Protein AF-A0A4Y7J6E6-F1 (afdb_monomer_lite)

Foldseek 3Di:
DDDDPPDPPQPPDPDDPDGFDPDPDDPDDPDDDDPQKDWDWDQDPVRDIGIGIDGLDPPPPPDPDDPDDPVCVVVVVVVVVVCCVVVVHDDDDDDDPVVDPADPDDPPVLQVVLVPDDDDFQFKWWAFDDDSPDDTDTWIKTFHFFADPCCPVDNPDQAQRTQIDTDDPDPRDDDDRTHGSSRIGGDPVRVPPPDPPDDPDDDDD

Structure (mmCIF, N/CA/C/O backbone):
data_AF-A0A4Y7J6E6-F1
#
_entry.id   AF-A0A4Y7J6E6-F1
#
loop_
_atom_site.group_PDB
_atom_site.id
_atom_site.type_symbol
_atom_site.label_atom_id
_atom_site.label_alt_id
_atom_site.label_comp_id
_atom_site.label_asym_id
_atom_site.label_entity_id
_atom_site.label_seq_id
_atom_site.pdbx_PDB_ins_code
_atom_site.Cartn_x
_atom_site.Cartn_y
_atom_site.Cartn_z
_atom_site.occupancy
_atom_site.B_iso_or_equiv
_atom_site.auth_seq_id
_atom_site.auth_comp_id
_atom_site.auth_asym_id
_atom_site.auth_atom_id
_atom_site.pdbx_PDB_model_num
ATOM 1 N N . MET A 1 1 ? 12.028 24.835 54.290 1.00 29.14 1 MET A N 1
ATOM 2 C CA . MET A 1 1 ? 11.263 26.046 53.938 1.00 29.14 1 MET A CA 1
ATOM 3 C C . MET A 1 1 ? 11.124 26.041 52.426 1.00 29.14 1 MET A C 1
ATOM 5 O O . MET A 1 1 ? 12.140 26.111 51.756 1.00 29.14 1 MET A O 1
ATOM 9 N N . ALA A 1 2 ? 9.888 25.807 51.974 1.00 27.92 2 ALA A N 1
ATOM 10 C CA . ALA A 1 2 ? 9.347 25.831 50.610 1.00 27.92 2 ALA A CA 1
ATOM 11 C C . ALA A 1 2 ? 10.132 25.131 49.480 1.00 27.92 2 ALA A C 1
ATOM 13 O O . ALA A 1 2 ? 11.036 25.686 48.864 1.00 27.92 2 ALA A O 1
ATOM 14 N N . GLU A 1 3 ? 9.673 23.919 49.169 1.00 34.31 3 GLU A N 1
ATOM 15 C CA . GLU A 1 3 ? 9.787 23.287 47.858 1.00 34.31 3 GLU A CA 1
ATOM 16 C C . GLU A 1 3 ? 9.160 24.172 46.771 1.00 34.31 3 GLU A C 1
ATOM 18 O O . GLU A 1 3 ? 8.094 24.746 46.976 1.00 34.31 3 GLU A O 1
ATOM 23 N N . HIS A 1 4 ? 9.760 24.204 45.583 1.00 28.98 4 HIS A N 1
ATOM 24 C CA . HIS A 1 4 ? 9.011 24.453 44.353 1.00 28.98 4 HIS A CA 1
ATOM 25 C C . HIS A 1 4 ? 9.438 23.422 43.312 1.00 28.98 4 HIS A C 1
ATOM 27 O O . HIS A 1 4 ? 10.249 23.655 42.417 1.00 28.98 4 HIS A O 1
ATOM 33 N N . VAL A 1 5 ? 8.878 22.226 43.491 1.00 27.55 5 VAL A N 1
ATOM 34 C CA . VAL A 1 5 ? 8.853 21.161 42.496 1.00 27.55 5 VAL A CA 1
ATOM 35 C C . VAL A 1 5 ? 8.029 21.670 41.317 1.00 27.55 5 VAL A C 1
ATOM 37 O O . VAL A 1 5 ? 6.809 21.808 41.406 1.00 27.55 5 VAL A O 1
ATOM 40 N N . SER A 1 6 ? 8.687 21.954 40.194 1.00 27.80 6 SER A N 1
ATOM 41 C CA . SER A 1 6 ? 7.979 22.098 38.924 1.00 27.80 6 SER A CA 1
ATOM 42 C C . SER A 1 6 ? 7.500 20.712 38.508 1.00 27.80 6 SER A C 1
ATOM 44 O O . SER A 1 6 ? 8.232 19.920 37.920 1.00 27.80 6 SER A O 1
ATOM 46 N N . THR A 1 7 ? 6.268 20.396 38.899 1.00 26.36 7 THR A N 1
ATOM 47 C CA . THR A 1 7 ? 5.579 19.174 38.495 1.00 26.36 7 THR A CA 1
ATOM 48 C C . THR A 1 7 ? 5.256 19.293 37.012 1.00 26.36 7 THR A C 1
ATOM 50 O O . THR A 1 7 ? 4.319 19.984 36.616 1.00 26.36 7 THR A O 1
ATOM 53 N N . ALA A 1 8 ? 6.038 18.614 36.177 1.00 30.34 8 ALA A N 1
ATOM 54 C CA . ALA A 1 8 ? 5.638 18.326 34.812 1.00 30.34 8 ALA A CA 1
ATOM 55 C C . ALA A 1 8 ? 4.485 17.317 34.874 1.00 30.34 8 ALA A C 1
ATOM 57 O O . ALA A 1 8 ? 4.692 16.118 35.062 1.00 30.34 8 ALA A O 1
ATOM 58 N N . ALA A 1 9 ? 3.252 17.801 34.744 1.00 25.20 9 ALA A N 1
ATOM 59 C CA . ALA A 1 9 ? 2.107 16.932 34.540 1.00 25.20 9 ALA A CA 1
ATOM 60 C C . ALA A 1 9 ? 2.175 16.375 33.110 1.00 25.20 9 ALA A C 1
ATOM 62 O O . ALA A 1 9 ? 1.609 16.933 32.172 1.00 25.20 9 ALA A O 1
ATOM 63 N N . VAL A 1 10 ? 2.893 15.264 32.932 1.00 34.16 10 VAL A N 1
ATOM 64 C CA . VAL A 1 1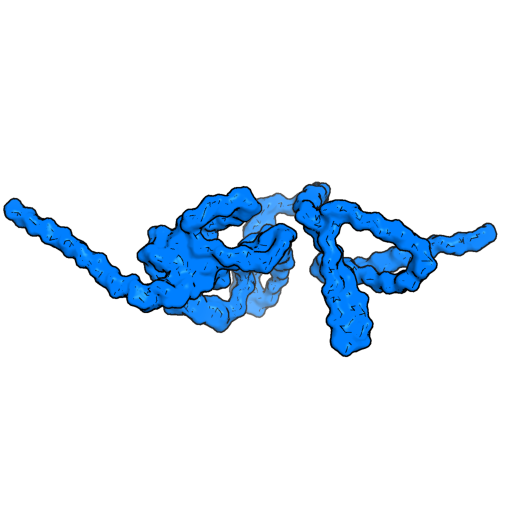0 ? 2.735 14.417 31.749 1.00 34.16 10 VAL A CA 1
ATOM 65 C C . VAL A 1 10 ? 1.382 13.733 31.893 1.00 34.16 10 VAL A C 1
ATOM 67 O O . VAL A 1 10 ? 1.255 12.687 32.530 1.00 34.16 10 VAL A O 1
ATOM 70 N N . ALA A 1 11 ? 0.348 14.337 31.315 1.00 29.52 11 ALA A N 1
ATOM 71 C CA . ALA A 1 11 ? -0.901 13.637 31.087 1.00 29.52 11 ALA A CA 1
ATOM 72 C C . ALA A 1 11 ? -0.620 12.520 30.073 1.00 29.52 11 ALA A C 1
ATOM 74 O O . ALA A 1 11 ? -0.532 12.752 28.867 1.00 29.52 11 ALA A O 1
ATOM 75 N N . ARG A 1 12 ? -0.437 11.290 30.566 1.00 30.89 12 ARG A N 1
ATOM 76 C CA . ARG A 1 12 ? -0.495 10.088 29.731 1.00 30.89 12 ARG A CA 1
ATOM 77 C C . ARG A 1 12 ? -1.946 9.895 29.301 1.00 30.89 12 ARG A C 1
ATOM 79 O O . ARG A 1 12 ? -2.695 9.159 29.933 1.00 30.89 12 ARG A O 1
ATOM 86 N N . SER A 1 13 ? -2.342 10.572 28.231 1.00 31.08 13 SER A N 1
ATOM 87 C CA . SER A 1 13 ? -3.503 10.158 27.453 1.00 31.08 13 SER A CA 1
ATOM 88 C C . SER A 1 13 ? -3.088 8.949 26.626 1.00 31.08 13 SER A C 1
ATOM 90 O O . SER A 1 13 ? -2.148 9.021 25.836 1.00 31.08 13 SER A O 1
ATOM 92 N N . GLY A 1 14 ? -3.755 7.820 26.854 1.00 31.77 14 GLY A N 1
ATOM 93 C CA . GLY A 1 14 ? -3.606 6.628 26.032 1.00 31.77 14 GLY A CA 1
ATOM 94 C C . GLY A 1 14 ? -3.905 6.920 24.561 1.00 31.77 14 GLY A C 1
ATOM 95 O O . GLY A 1 14 ? -4.795 7.702 24.245 1.00 31.77 14 GLY A O 1
ATOM 96 N N . GLY A 1 15 ? -3.165 6.241 23.684 1.00 38.25 15 GLY A N 1
ATOM 97 C CA . GLY A 1 15 ? -3.418 6.200 22.246 1.00 38.25 15 GLY A CA 1
ATOM 98 C C . GLY A 1 15 ? -2.882 7.410 21.481 1.00 38.25 15 GLY A C 1
ATOM 99 O O . GLY A 1 15 ? -3.351 8.524 21.656 1.00 38.25 15 GLY A O 1
ATOM 100 N N . TYR A 1 16 ? -1.961 7.134 20.554 1.00 38.16 16 TYR A N 1
ATOM 101 C CA . TYR A 1 16 ? -1.342 8.059 19.594 1.00 38.16 16 TYR A CA 1
ATOM 102 C C . TYR A 1 16 ? -0.280 8.993 20.196 1.00 38.16 16 TYR A C 1
ATOM 104 O O . TYR A 1 16 ? -0.548 9.891 20.985 1.00 38.16 16 TYR A O 1
ATOM 112 N N . GLY A 1 17 ? 0.975 8.739 19.814 1.00 36.41 17 GLY A N 1
ATOM 113 C CA . GLY A 1 17 ? 2.172 9.413 20.315 1.00 36.41 17 GLY A CA 1
ATOM 114 C C . GLY A 1 17 ? 2.322 10.856 19.837 1.00 36.41 17 GLY A C 1
ATOM 115 O O . GLY A 1 17 ? 3.212 11.147 19.045 1.00 36.41 17 GLY A O 1
ATOM 116 N N . PHE A 1 18 ? 1.501 11.752 20.377 1.00 35.41 18 PHE A N 1
ATOM 117 C CA . PHE A 1 18 ? 1.745 13.190 20.387 1.00 35.41 18 PHE A CA 1
ATOM 118 C C . PHE A 1 18 ? 1.664 13.669 21.836 1.00 35.41 18 PHE A C 1
ATOM 120 O O . PHE A 1 18 ? 0.610 13.607 22.467 1.00 35.41 18 PHE A O 1
ATOM 127 N N . ALA A 1 19 ? 2.796 14.106 22.386 1.00 34.81 19 ALA A N 1
ATOM 128 C CA . ALA A 1 19 ? 2.824 14.765 23.683 1.00 34.81 19 ALA A CA 1
ATOM 129 C C . ALA A 1 19 ? 2.580 16.261 23.462 1.00 34.81 19 ALA A C 1
ATOM 131 O O . ALA A 1 19 ? 3.420 16.954 22.891 1.00 34.81 19 ALA A O 1
ATOM 132 N N . TRP A 1 20 ? 1.422 16.753 23.896 1.00 35.91 20 TRP A N 1
ATOM 133 C CA . TRP A 1 20 ? 1.115 18.179 23.895 1.00 35.91 20 TRP A CA 1
ATOM 134 C C . TRP A 1 20 ? 1.709 18.804 25.153 1.00 35.91 20 TRP A C 1
ATOM 136 O O . TRP A 1 20 ? 1.253 18.529 26.262 1.00 35.91 20 TRP A O 1
ATOM 146 N N . VAL A 1 21 ? 2.740 19.631 24.993 1.00 35.38 21 VAL A N 1
ATOM 147 C CA . VAL A 1 21 ? 3.290 20.418 26.099 1.00 35.38 21 VAL A CA 1
ATOM 148 C C . VAL A 1 21 ? 2.708 21.820 26.009 1.00 35.38 21 VAL A C 1
ATOM 150 O O . VAL A 1 21 ? 2.943 22.540 25.041 1.00 35.38 21 VAL A O 1
ATOM 153 N N . ARG A 1 22 ? 1.939 22.218 27.025 1.00 30.70 22 ARG A N 1
ATOM 154 C CA . ARG A 1 22 ? 1.521 23.610 27.195 1.00 30.70 22 ARG A CA 1
ATOM 155 C C . ARG A 1 22 ? 2.734 24.398 27.677 1.00 30.70 22 ARG A C 1
ATOM 157 O O . ARG A 1 22 ? 3.098 24.312 28.846 1.00 30.70 22 ARG A O 1
ATOM 164 N N . VAL A 1 23 ? 3.379 25.130 26.778 1.00 36.00 23 VAL A N 1
ATOM 165 C CA . VAL A 1 23 ? 4.512 25.984 27.138 1.00 36.00 23 VAL A CA 1
ATOM 166 C C . VAL A 1 23 ? 3.965 27.327 27.613 1.00 36.00 23 VAL A C 1
ATOM 168 O O . VAL A 1 23 ? 3.560 28.165 26.814 1.00 36.00 23 VAL A O 1
ATOM 171 N N . THR A 1 24 ? 3.935 27.542 28.926 1.00 32.69 24 THR A N 1
ATOM 172 C CA . THR A 1 24 ? 3.849 28.896 29.482 1.00 32.69 24 THR A CA 1
ATOM 173 C C . THR A 1 24 ? 5.237 29.515 29.374 1.00 32.69 24 THR A C 1
ATOM 175 O O . THR A 1 24 ? 6.151 29.103 30.089 1.00 32.69 24 THR A O 1
ATOM 178 N N . LEU A 1 25 ? 5.418 30.455 28.446 1.00 30.70 25 LEU A N 1
ATOM 179 C CA . LEU A 1 25 ? 6.677 31.178 28.286 1.00 30.70 25 LEU A CA 1
ATOM 180 C C . LEU A 1 25 ? 6.933 32.020 29.543 1.00 30.70 25 LEU A C 1
ATOM 182 O O . LEU A 1 25 ? 6.348 33.086 29.714 1.00 30.70 25 LEU A O 1
ATOM 186 N N . SER A 1 26 ? 7.803 31.530 30.426 1.00 32.38 26 SER A N 1
ATOM 187 C CA . SER A 1 26 ? 8.453 32.375 31.424 1.00 32.38 26 SER A CA 1
ATOM 188 C C . SER A 1 26 ? 9.674 33.019 30.754 1.00 32.38 26 SER A C 1
ATOM 190 O O . SER A 1 26 ? 10.482 32.297 30.156 1.00 32.38 26 SER A O 1
ATOM 192 N N . PRO A 1 27 ? 9.815 34.353 30.776 1.00 38.66 27 PRO A N 1
ATOM 193 C CA . PRO A 1 27 ? 10.907 35.032 30.101 1.00 38.66 27 PRO A CA 1
ATOM 194 C C . PRO A 1 27 ? 12.166 34.848 30.944 1.00 38.66 27 PRO A C 1
ATOM 196 O O . PRO A 1 27 ? 12.296 35.526 31.954 1.00 38.66 27 PRO A O 1
ATOM 199 N N . CYS A 1 28 ? 13.035 33.902 30.574 1.00 37.91 28 CYS A N 1
ATOM 200 C CA . CYS A 1 28 ? 14.492 33.873 30.820 1.00 37.91 28 CYS A CA 1
ATOM 201 C C . CYS A 1 28 ? 15.019 32.429 30.883 1.00 37.91 28 CYS A C 1
ATOM 203 O O . CYS A 1 28 ? 15.260 31.909 31.965 1.00 37.91 28 CYS A O 1
ATOM 205 N N . VAL A 1 29 ? 15.266 31.803 29.728 1.00 36.91 29 VAL A N 1
ATOM 206 C CA . VAL A 1 29 ? 16.373 30.841 29.542 1.00 36.91 29 VAL A CA 1
ATOM 207 C C . VAL A 1 29 ? 16.816 30.952 28.075 1.00 36.91 29 VAL A C 1
ATOM 209 O O . VAL A 1 29 ? 15.950 30.883 27.202 1.00 36.91 29 VAL A O 1
ATOM 212 N N . PRO A 1 30 ? 18.108 31.139 27.752 1.00 35.12 30 PRO A N 1
ATOM 213 C CA . PRO A 1 30 ? 18.586 31.031 26.377 1.00 35.12 30 PRO A CA 1
ATOM 214 C C . PRO A 1 30 ? 18.509 29.557 25.952 1.00 35.12 30 PRO A C 1
ATOM 216 O O . PRO A 1 30 ? 19.263 28.720 26.443 1.00 35.12 30 PRO A O 1
ATOM 219 N N . TRP A 1 31 ? 17.551 29.222 25.089 1.00 38.12 31 TRP A N 1
ATOM 220 C CA . TRP A 1 31 ? 17.370 27.868 24.565 1.00 38.12 31 TRP A CA 1
ATOM 221 C C . TRP A 1 31 ? 18.429 27.575 23.498 1.00 38.12 31 TRP A C 1
ATOM 223 O O . TRP A 1 31 ? 18.500 28.276 22.491 1.00 38.12 31 TRP A O 1
ATOM 233 N N . SER A 1 32 ? 19.236 26.533 23.707 1.00 33.41 32 SER A N 1
ATOM 234 C CA . SER A 1 32 ? 20.144 25.997 22.687 1.00 33.41 32 SER A CA 1
ATOM 235 C C . SER A 1 32 ? 19.474 24.798 22.003 1.00 33.41 32 SER A C 1
ATOM 237 O O . SER A 1 32 ? 19.153 23.829 22.695 1.00 33.41 32 SER A O 1
ATOM 239 N N . PRO A 1 33 ? 19.204 24.834 20.687 1.00 46.34 33 PRO A N 1
ATOM 240 C CA . PRO A 1 33 ? 18.608 23.703 19.988 1.00 46.34 33 PRO A CA 1
ATOM 241 C C . PRO A 1 33 ? 19.640 22.582 19.809 1.00 46.34 33 PRO A C 1
ATOM 243 O O . PRO A 1 33 ? 20.657 22.764 19.141 1.00 46.34 33 PRO A O 1
ATOM 246 N N . GLU A 1 34 ? 19.378 21.402 20.379 1.00 47.78 34 GLU A N 1
ATOM 247 C CA . GLU A 1 34 ? 20.149 20.207 20.029 1.00 47.78 34 GLU A CA 1
ATOM 248 C C . GLU A 1 34 ? 19.907 19.839 18.551 1.00 47.78 34 GLU A C 1
ATOM 250 O O . GLU A 1 34 ? 18.752 19.811 18.112 1.00 47.78 34 GLU A O 1
ATOM 255 N N . PRO A 1 35 ? 20.954 19.492 17.777 1.00 52.34 35 PRO A N 1
ATOM 256 C CA . PRO A 1 35 ? 20.867 19.263 16.327 1.00 52.34 35 PRO A CA 1
ATOM 257 C C . PRO A 1 35 ? 20.028 18.034 15.927 1.00 52.34 35 PRO A C 1
ATOM 259 O O . PRO A 1 35 ? 19.836 17.770 14.744 1.00 52.34 35 PRO A O 1
ATOM 262 N N . ALA A 1 36 ? 19.525 17.262 16.895 1.00 60.28 36 ALA A N 1
ATOM 263 C CA . ALA A 1 36 ? 18.776 16.030 16.672 1.00 60.28 36 ALA A CA 1
ATOM 264 C C . ALA A 1 36 ? 17.252 16.222 16.609 1.00 60.28 36 ALA A C 1
ATOM 266 O O . ALA A 1 36 ? 16.537 15.233 16.446 1.00 60.28 36 ALA A O 1
ATOM 267 N N . PHE A 1 37 ? 16.725 17.444 16.734 1.00 62.25 37 PHE A N 1
ATOM 268 C CA . PHE A 1 37 ? 15.283 17.701 16.719 1.00 62.25 37 PHE A CA 1
ATOM 269 C C . PHE A 1 37 ? 14.910 18.812 15.735 1.00 62.25 37 PHE A C 1
ATOM 271 O O . PHE A 1 37 ? 15.536 19.866 15.694 1.00 62.25 37 PHE A O 1
ATOM 278 N N . VAL A 1 38 ? 13.855 18.578 14.955 1.00 71.50 38 VAL A N 1
ATOM 279 C CA . VAL A 1 38 ? 13.221 19.581 14.099 1.00 71.50 38 VAL A CA 1
ATOM 280 C C . VAL A 1 38 ? 11.937 20.051 14.770 1.00 71.50 38 VAL A C 1
ATOM 282 O O . VAL A 1 38 ? 11.110 19.243 15.199 1.00 71.50 38 VAL A O 1
ATOM 285 N N . TYR A 1 39 ? 11.760 21.363 14.814 1.00 76.69 39 TYR A N 1
ATOM 286 C CA . TYR A 1 39 ? 10.624 22.023 15.441 1.00 76.69 39 TYR A CA 1
ATOM 287 C C . TYR A 1 39 ? 9.674 22.540 14.361 1.00 76.69 39 TYR A C 1
ATOM 289 O O . TYR A 1 39 ? 10.101 23.195 13.413 1.00 76.69 39 TYR A O 1
ATOM 297 N N . HIS A 1 40 ? 8.388 22.241 14.508 1.00 77.44 40 HIS A N 1
ATOM 298 C CA . HIS A 1 40 ? 7.314 22.688 13.626 1.00 77.44 40 HIS A CA 1
ATOM 299 C C . HIS A 1 40 ? 6.433 23.659 14.391 1.00 77.44 40 HIS A C 1
ATOM 301 O O . HIS A 1 40 ? 5.866 23.290 15.416 1.00 77.44 40 HIS A O 1
ATOM 307 N N . TRP A 1 41 ? 6.313 24.881 13.893 1.00 82.56 41 TRP A N 1
ATOM 308 C CA . TRP A 1 41 ? 5.478 25.916 14.490 1.00 82.56 41 TRP A CA 1
ATOM 309 C C . TRP A 1 41 ? 4.178 26.015 13.701 1.00 82.56 41 TRP A C 1
ATOM 311 O O . TRP A 1 41 ? 4.204 26.096 12.474 1.00 82.56 41 TRP A O 1
ATOM 321 N N . LEU A 1 42 ? 3.049 25.983 14.400 1.00 82.19 42 LEU A N 1
ATOM 322 C CA . LEU A 1 42 ? 1.720 26.118 13.819 1.00 82.19 42 LEU A CA 1
ATOM 323 C C . LEU A 1 42 ? 0.964 27.191 14.589 1.00 82.19 42 LEU A C 1
ATOM 325 O O . LEU A 1 42 ? 0.819 27.093 15.805 1.00 82.19 42 LEU A O 1
ATOM 329 N N . GLU A 1 43 ? 0.477 28.197 13.880 1.00 87.31 43 GLU A N 1
ATOM 330 C CA . GLU A 1 43 ? -0.419 29.206 14.430 1.00 87.31 43 GLU A CA 1
ATOM 331 C C . GLU A 1 43 ? -1.861 28.783 14.136 1.00 87.31 43 GLU A C 1
ATOM 333 O O . GLU A 1 43 ? -2.228 28.528 12.988 1.00 87.31 43 GLU A O 1
ATOM 338 N N . GLY A 1 44 ? -2.657 28.621 15.189 1.00 79.31 44 GLY A N 1
ATOM 339 C CA . GLY A 1 44 ? -4.082 28.350 15.080 1.00 79.31 44 GLY A CA 1
ATOM 340 C C . GLY A 1 44 ? -4.863 29.605 14.695 1.00 79.31 44 GLY A C 1
ATOM 341 O O . GLY A 1 44 ? -4.443 30.725 14.968 1.00 79.31 44 GLY A O 1
ATOM 342 N N . GLU A 1 45 ? -6.054 29.420 14.128 1.00 79.19 45 GLU A N 1
ATOM 343 C CA . GLU A 1 45 ? -6.955 30.518 13.725 1.00 79.19 45 GLU A CA 1
ATOM 344 C C . GLU A 1 45 ? -7.377 31.432 14.894 1.00 79.19 45 GLU A C 1
ATOM 346 O O . GLU A 1 45 ? -7.819 32.558 14.693 1.00 79.19 45 GLU A O 1
ATOM 351 N N . ASN A 1 46 ? -7.222 30.959 16.129 1.00 82.25 46 ASN A N 1
ATOM 352 C CA . ASN A 1 46 ? -7.467 31.686 17.373 1.00 82.25 46 ASN A CA 1
ATOM 353 C C . ASN A 1 46 ? -6.235 32.458 17.899 1.00 82.25 46 ASN A C 1
ATOM 355 O O . ASN A 1 46 ? -6.281 32.959 19.023 1.00 82.25 46 ASN A O 1
ATOM 359 N N . GLY A 1 47 ? -5.134 32.516 17.140 1.00 79.62 47 GLY A N 1
ATOM 360 C CA . GLY A 1 47 ? -3.860 33.110 17.563 1.00 79.62 47 GLY A CA 1
ATOM 361 C C . GLY A 1 47 ? -3.055 32.242 18.542 1.00 79.62 47 GLY A C 1
ATOM 362 O O . GLY A 1 47 ? -2.092 32.716 19.144 1.00 79.62 47 GLY A O 1
ATOM 363 N N . GLU A 1 48 ? -3.439 30.976 18.748 1.00 83.25 48 GLU A N 1
ATOM 364 C CA . GLU A 1 48 ? -2.691 30.041 19.592 1.00 83.25 48 GLU A CA 1
ATOM 365 C C . GLU A 1 48 ? -1.493 29.464 18.825 1.00 83.25 48 GLU A C 1
ATOM 367 O O . GLU A 1 48 ? -1.659 28.784 17.814 1.00 83.25 48 GLU A O 1
ATOM 372 N N . LEU A 1 49 ? -0.279 29.674 19.336 1.00 84.44 49 LEU A N 1
ATOM 373 C CA . LEU A 1 49 ? 0.935 29.088 18.770 1.00 84.44 49 LEU A CA 1
ATOM 374 C C . LEU A 1 49 ? 1.198 27.698 19.367 1.00 84.44 49 LEU A C 1
ATOM 376 O O . LEU A 1 49 ? 1.298 27.536 20.585 1.00 84.44 49 LEU A O 1
ATOM 380 N N . ARG A 1 50 ? 1.356 26.691 18.507 1.00 84.75 50 ARG A N 1
ATOM 381 C CA . ARG A 1 50 ? 1.674 25.307 18.878 1.00 84.75 50 ARG A CA 1
ATOM 382 C C . ARG A 1 50 ? 3.014 24.896 18.286 1.00 84.75 50 ARG A C 1
ATOM 384 O O . ARG A 1 50 ? 3.301 25.185 17.127 1.00 84.75 50 ARG A O 1
ATOM 391 N N . VAL A 1 51 ? 3.811 24.180 19.077 1.00 84.19 51 VAL A N 1
ATOM 392 C CA . VAL A 1 51 ? 5.111 23.645 18.652 1.00 84.19 51 VAL A CA 1
ATOM 393 C C . VAL A 1 51 ? 5.064 22.127 18.659 1.00 84.19 51 VAL A C 1
ATOM 395 O O . VAL A 1 51 ? 4.850 21.512 19.702 1.00 84.19 51 VAL A O 1
ATOM 398 N N . GLY A 1 52 ? 5.271 21.521 17.496 1.00 80.69 52 GLY A N 1
ATOM 399 C CA . GLY A 1 52 ? 5.556 20.099 17.356 1.00 80.69 52 GLY A CA 1
ATOM 400 C C . GLY A 1 52 ? 7.062 19.863 17.331 1.00 80.69 52 GLY A C 1
ATOM 401 O O . GLY A 1 52 ? 7.792 20.589 16.664 1.00 80.69 52 GLY A O 1
ATOM 402 N N . VAL A 1 53 ? 7.539 18.831 18.022 1.00 77.00 53 VAL A N 1
ATOM 403 C CA . VAL A 1 53 ? 8.947 18.410 17.973 1.00 77.00 53 VAL A CA 1
ATOM 404 C C . VAL A 1 53 ? 9.015 17.052 17.279 1.00 77.00 53 VAL A C 1
ATOM 406 O O . VAL A 1 53 ? 8.363 16.105 17.719 1.00 77.00 53 VAL A O 1
ATOM 409 N N . ARG A 1 54 ? 9.798 16.934 16.203 1.00 70.88 54 ARG A N 1
ATOM 410 C CA . ARG A 1 54 ? 10.168 15.643 15.596 1.00 70.88 54 ARG A CA 1
ATOM 411 C C . ARG A 1 54 ? 11.656 15.394 15.816 1.00 70.88 54 ARG A C 1
ATOM 413 O O . ARG A 1 54 ? 12.448 16.320 15.706 1.00 70.88 54 ARG A O 1
ATOM 420 N N . CYS A 1 55 ? 12.061 14.160 16.099 1.00 65.19 55 CYS A N 1
ATOM 421 C CA . CYS A 1 55 ? 13.484 13.826 16.083 1.00 65.19 55 CYS A CA 1
ATOM 422 C C . CYS A 1 55 ? 13.962 13.748 14.622 1.00 65.19 55 CYS A C 1
ATOM 424 O O . CYS A 1 55 ? 13.328 13.081 13.806 1.00 65.19 55 CYS A O 1
ATOM 426 N N . ALA A 1 56 ? 15.029 14.478 14.293 1.00 54.06 56 ALA A N 1
ATOM 427 C CA . ALA A 1 56 ? 15.663 14.527 12.975 1.00 54.06 56 ALA A CA 1
ATOM 428 C C . ALA A 1 56 ? 16.326 13.190 12.622 1.00 54.06 56 ALA A C 1
ATOM 430 O O . ALA A 1 56 ? 16.310 12.758 11.474 1.00 54.06 56 ALA A O 1
ATOM 431 N N . MET A 1 57 ? 16.864 12.501 13.628 1.00 49.75 57 MET A N 1
ATOM 432 C CA . MET A 1 57 ? 17.432 11.172 13.465 1.00 49.75 57 MET A CA 1
ATOM 433 C C . MET A 1 57 ? 16.411 10.119 13.872 1.00 49.75 57 MET A C 1
ATOM 435 O O . MET A 1 57 ? 15.626 10.304 14.801 1.00 49.75 57 MET A O 1
ATOM 439 N N . LYS A 1 58 ? 16.446 8.968 13.197 1.00 54.31 58 LYS A N 1
ATOM 440 C CA . LYS A 1 58 ? 15.759 7.758 13.645 1.00 54.31 58 LYS A CA 1
ATOM 441 C C . LYS A 1 58 ? 16.430 7.340 14.955 1.00 54.31 58 LYS A C 1
ATOM 443 O O . LYS A 1 58 ? 17.350 6.527 14.928 1.00 54.31 58 LYS A O 1
ATOM 448 N N . THR A 1 59 ? 16.049 7.953 16.081 1.00 43.66 59 THR A N 1
ATOM 449 C CA . THR A 1 59 ? 16.503 7.535 17.407 1.00 43.66 59 THR A CA 1
ATOM 450 C C . THR A 1 59 ? 16.345 6.030 17.425 1.00 43.66 59 THR A C 1
ATOM 452 O O . THR A 1 59 ? 15.250 5.527 17.147 1.00 43.66 59 THR A O 1
ATOM 455 N N . GLN A 1 60 ? 17.437 5.305 17.673 1.00 45.41 60 GLN A N 1
ATOM 456 C CA . GLN A 1 60 ? 17.313 3.929 18.106 1.00 45.41 60 GLN A CA 1
ATOM 457 C C . GLN A 1 60 ? 16.493 3.994 19.387 1.00 45.41 60 GLN A C 1
ATOM 459 O O . GLN A 1 60 ? 17.022 4.249 20.465 1.00 45.41 60 GLN A O 1
ATOM 464 N N . GLN A 1 61 ? 15.170 3.879 19.255 1.00 49.66 61 GLN A N 1
ATOM 465 C CA . GLN A 1 61 ? 14.321 3.594 20.388 1.00 49.66 61 GLN A CA 1
ATOM 466 C C . GLN A 1 61 ? 14.950 2.359 21.003 1.00 49.66 61 GLN A C 1
ATOM 468 O O . GLN A 1 61 ? 15.050 1.341 20.318 1.00 49.66 61 GLN A O 1
ATOM 473 N N . ASN A 1 62 ? 15.431 2.477 22.243 1.00 45.50 62 ASN A N 1
ATOM 474 C CA . ASN A 1 62 ? 15.819 1.320 23.032 1.00 45.50 62 ASN A CA 1
ATOM 475 C C . ASN A 1 62 ? 14.656 0.333 22.911 1.00 45.50 62 ASN A C 1
ATOM 477 O O . ASN A 1 62 ? 13.557 0.667 23.375 1.00 45.50 62 ASN A O 1
ATOM 481 N N . PRO A 1 63 ? 14.825 -0.805 22.211 1.00 55.72 63 PRO A N 1
ATOM 482 C CA . PRO A 1 63 ? 13.710 -1.689 21.976 1.00 55.72 63 PRO A CA 1
ATOM 483 C C . PRO A 1 63 ? 13.348 -2.254 23.339 1.00 55.72 63 PRO A C 1
ATOM 485 O O . PRO A 1 63 ? 14.064 -3.077 23.905 1.00 55.72 63 PRO A O 1
ATOM 488 N N . SER A 1 64 ? 12.235 -1.778 23.892 1.00 60.66 64 SER A N 1
ATOM 489 C CA . SER A 1 64 ? 11.558 -2.536 24.932 1.00 60.66 64 SER A CA 1
ATOM 490 C C . SER A 1 64 ? 11.311 -3.911 24.323 1.00 60.66 64 SER A C 1
ATOM 492 O O . SER A 1 64 ? 10.785 -3.989 23.209 1.00 60.66 64 SER A O 1
ATOM 494 N N . SER A 1 65 ? 11.782 -4.971 24.984 1.00 65.06 65 SER A N 1
ATOM 495 C CA . SER A 1 65 ? 11.673 -6.324 24.438 1.00 65.06 65 SER A CA 1
ATOM 496 C C . SER A 1 65 ? 10.216 -6.581 24.036 1.00 65.06 65 SER A C 1
ATOM 498 O O . SER A 1 65 ? 9.318 -6.324 24.847 1.00 65.06 65 SER A O 1
ATOM 500 N N . PRO A 1 66 ? 9.945 -7.001 22.789 1.00 75.06 66 PRO A N 1
ATOM 501 C CA . PRO A 1 66 ? 8.578 -7.169 22.330 1.00 75.06 66 PRO A CA 1
ATOM 502 C C . PRO A 1 66 ? 7.884 -8.238 23.182 1.00 75.06 66 PRO A C 1
ATOM 504 O O . PRO A 1 66 ? 8.403 -9.337 23.358 1.00 75.06 66 PRO A O 1
ATOM 507 N N . VAL A 1 67 ? 6.694 -7.916 23.698 1.00 80.88 67 VAL A N 1
ATOM 508 C CA . VAL A 1 67 ? 5.904 -8.812 24.571 1.00 80.88 67 VAL A CA 1
ATOM 509 C C . VAL A 1 67 ? 5.512 -10.111 23.851 1.00 80.88 67 VAL A C 1
ATOM 511 O O . VAL A 1 67 ? 5.311 -11.145 24.480 1.00 80.88 67 VAL A O 1
ATOM 514 N N . ILE A 1 68 ? 5.430 -10.072 22.519 1.00 83.19 68 ILE A N 1
ATOM 515 C CA . ILE A 1 68 ? 5.111 -11.210 21.654 1.00 83.19 68 ILE A CA 1
ATOM 516 C C . ILE A 1 68 ? 6.091 -11.285 20.483 1.00 83.19 68 ILE A C 1
ATOM 518 O O . ILE A 1 68 ? 6.611 -10.271 20.019 1.00 83.19 68 ILE A O 1
ATOM 522 N N . SER A 1 69 ? 6.319 -12.492 19.959 1.00 89.12 69 SER A N 1
ATOM 523 C CA . SER A 1 69 ? 7.188 -12.672 18.793 1.00 89.12 69 SER A CA 1
ATOM 524 C C . SER A 1 69 ? 6.627 -11.961 17.553 1.00 89.12 69 SER A C 1
ATOM 526 O O . SER A 1 69 ? 5.412 -11.876 17.358 1.00 89.12 69 SER A O 1
ATOM 528 N N . PHE A 1 70 ? 7.510 -11.525 16.652 1.00 84.69 70 PHE A N 1
ATOM 529 C CA . PHE A 1 70 ? 7.117 -10.929 15.371 1.00 84.69 70 PHE A CA 1
ATOM 530 C C . PHE A 1 70 ? 6.170 -11.833 14.560 1.00 84.69 70 PHE A C 1
ATOM 532 O O . PHE A 1 70 ? 5.183 -11.360 14.002 1.00 84.69 70 PHE A O 1
ATOM 539 N N . ARG A 1 71 ? 6.431 -13.148 14.531 1.00 86.62 7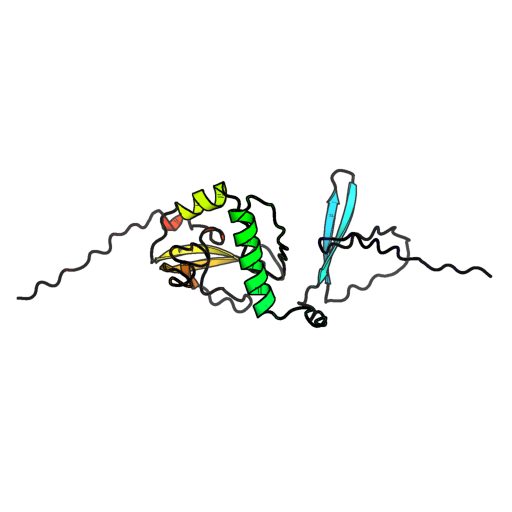1 ARG A N 1
ATOM 540 C CA . ARG A 1 71 ? 5.591 -14.126 13.816 1.00 86.62 71 ARG A CA 1
ATOM 541 C C . ARG A 1 71 ? 4.196 -14.224 14.426 1.00 86.62 71 ARG A C 1
ATOM 543 O O . ARG A 1 71 ? 3.215 -14.249 13.688 1.00 86.62 71 ARG A O 1
ATOM 550 N N . SER A 1 72 ? 4.111 -14.231 15.756 1.00 90.75 72 SER A N 1
ATOM 551 C CA . SER A 1 72 ? 2.836 -14.210 16.479 1.00 90.75 72 SER A CA 1
ATOM 552 C C . SER A 1 72 ? 2.062 -12.924 16.196 1.00 90.75 72 SER A C 1
ATOM 554 O O . SER A 1 72 ? 0.863 -12.987 15.956 1.00 90.75 72 SER A O 1
ATOM 556 N N . MET A 1 73 ? 2.743 -11.774 16.137 1.00 88.81 73 MET A N 1
ATOM 557 C CA . MET A 1 73 ? 2.120 -10.496 15.786 1.00 88.81 73 MET A CA 1
ATOM 558 C C . MET A 1 73 ? 1.561 -10.504 14.354 1.00 88.81 73 MET A C 1
ATOM 560 O O . MET A 1 73 ? 0.419 -10.106 14.147 1.00 88.81 73 MET A O 1
ATOM 564 N N . GLN A 1 74 ? 2.314 -11.016 13.373 1.00 87.12 74 GLN A N 1
ATOM 565 C CA . GLN A 1 74 ? 1.846 -11.133 11.983 1.00 87.12 74 GLN A CA 1
ATOM 566 C C . GLN A 1 74 ? 0.600 -12.018 11.854 1.00 87.12 74 GLN A C 1
ATOM 568 O O . GLN A 1 74 ? -0.360 -11.640 11.184 1.00 87.12 74 GLN A O 1
ATOM 573 N N . LEU A 1 75 ? 0.608 -13.186 12.502 1.00 91.38 75 LEU A N 1
ATOM 574 C CA . LEU A 1 75 ? -0.544 -14.089 12.513 1.00 91.38 75 LEU A CA 1
ATOM 575 C C . LEU A 1 75 ? -1.733 -13.470 13.251 1.00 91.38 75 LEU A C 1
ATOM 577 O O . LEU A 1 75 ? -2.857 -13.575 12.773 1.00 91.38 75 LEU A O 1
ATOM 581 N N . GLY A 1 76 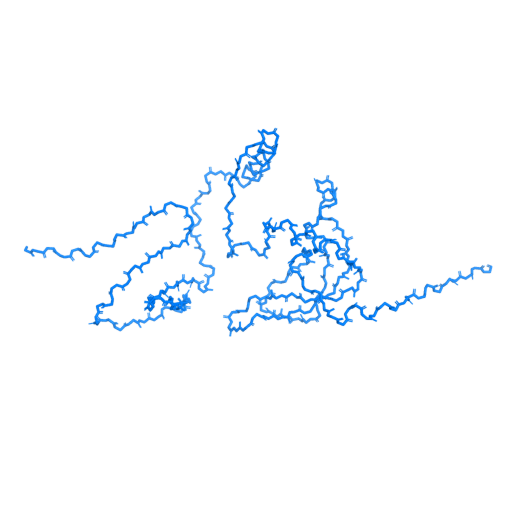? -1.482 -12.784 14.368 1.00 92.50 76 GLY A N 1
ATOM 582 C CA . GLY A 1 76 ? -2.507 -12.093 15.146 1.00 92.50 76 GLY A CA 1
ATOM 583 C C . GLY A 1 76 ? -3.229 -11.013 14.342 1.00 92.50 76 GLY A C 1
ATOM 584 O O . GLY A 1 76 ? -4.452 -10.954 14.378 1.00 92.50 76 GLY A O 1
ATOM 585 N N . VAL A 1 77 ? -2.506 -10.206 13.556 1.00 91.38 77 VAL A N 1
ATOM 586 C CA . VAL A 1 77 ? -3.122 -9.199 12.670 1.00 91.38 77 VAL A CA 1
ATOM 587 C C . VAL A 1 77 ? -4.052 -9.857 11.646 1.00 91.38 77 VAL A C 1
ATOM 589 O O . VAL A 1 77 ? -5.188 -9.415 11.480 1.00 91.38 77 VAL A O 1
ATOM 592 N N . LEU A 1 78 ? -3.601 -10.936 10.996 1.00 92.69 78 LEU A N 1
ATOM 593 C CA . LEU A 1 78 ? -4.404 -11.661 10.005 1.00 92.69 78 LEU A CA 1
ATOM 594 C C . LEU A 1 78 ? -5.635 -12.325 10.632 1.00 92.69 78 LEU A C 1
ATOM 596 O O . LEU A 1 78 ? -6.731 -12.218 10.086 1.00 92.69 78 LEU A O 1
ATOM 600 N N . ALA A 1 79 ? -5.463 -12.978 11.782 1.00 94.25 79 ALA A N 1
ATOM 601 C CA . ALA A 1 79 ? -6.542 -13.646 12.499 1.00 94.25 79 ALA A CA 1
ATOM 602 C C . ALA A 1 79 ? -7.608 -12.647 12.971 1.00 94.25 79 ALA A C 1
ATOM 604 O O . ALA A 1 79 ? -8.798 -12.887 12.773 1.00 94.25 79 ALA A O 1
ATOM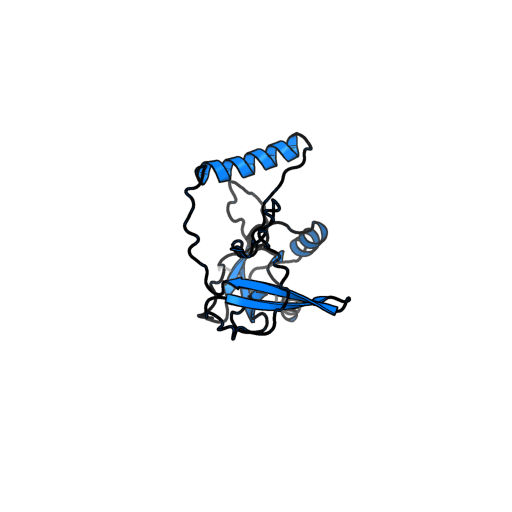 605 N N . THR A 1 80 ? -7.190 -11.507 13.529 1.00 94.00 80 THR A N 1
ATOM 606 C CA . THR A 1 80 ? -8.100 -10.443 13.974 1.00 94.00 80 THR A CA 1
ATOM 607 C C . THR A 1 80 ? -8.885 -9.856 12.805 1.00 94.00 80 THR A C 1
ATOM 609 O O . THR A 1 80 ? -10.104 -9.738 12.900 1.00 94.00 80 THR A O 1
ATOM 612 N N . ALA A 1 81 ? -8.225 -9.543 11.684 1.00 93.88 81 ALA A N 1
ATOM 613 C CA . ALA A 1 81 ? -8.906 -9.037 10.493 1.00 93.88 81 ALA A CA 1
ATOM 614 C C . ALA A 1 81 ? -9.909 -10.060 9.926 1.00 93.88 81 ALA A C 1
ATOM 616 O O . ALA A 1 81 ? -11.047 -9.707 9.623 1.00 93.88 81 ALA A O 1
ATOM 617 N N . TYR A 1 82 ? -9.519 -11.336 9.832 1.00 94.81 82 TYR A N 1
ATOM 618 C CA . TYR A 1 82 ? -10.406 -12.406 9.369 1.00 94.81 82 TYR A CA 1
ATOM 619 C C . TYR A 1 82 ? -11.629 -12.577 10.278 1.00 94.81 82 TYR A C 1
ATOM 621 O O . TYR A 1 82 ? -12.757 -12.690 9.790 1.00 94.81 82 TYR A O 1
ATOM 629 N N . HIS A 1 83 ? -11.418 -12.570 11.597 1.00 94.50 83 HIS A N 1
ATOM 630 C CA . HIS A 1 83 ? -12.495 -12.673 12.574 1.00 94.50 83 HIS A CA 1
ATOM 631 C C . HIS A 1 83 ? -13.451 -11.480 12.482 1.00 94.50 83 HIS A C 1
ATOM 633 O O . HIS A 1 83 ? -14.657 -11.689 12.420 1.00 94.50 83 HIS A O 1
ATOM 639 N N . ALA A 1 84 ? -12.922 -10.257 12.396 1.00 95.31 84 ALA A N 1
ATOM 640 C CA . ALA A 1 84 ? -13.714 -9.038 12.260 1.00 95.31 84 ALA A CA 1
ATOM 641 C C . ALA A 1 84 ? -14.619 -9.064 11.020 1.00 95.31 84 ALA A C 1
ATOM 643 O O . ALA A 1 84 ? -15.808 -8.768 11.113 1.00 95.31 84 ALA A O 1
ATOM 644 N N . ILE A 1 85 ? -14.087 -9.507 9.876 1.00 94.69 85 ILE A N 1
ATOM 645 C CA . ILE A 1 85 ? -14.867 -9.666 8.640 1.00 94.69 85 ILE A CA 1
ATOM 646 C C . ILE A 1 85 ? -15.938 -10.751 8.804 1.00 94.69 85 ILE A C 1
ATOM 648 O O . ILE A 1 85 ? -17.092 -10.533 8.448 1.00 94.69 85 ILE A O 1
ATOM 652 N N . SER A 1 86 ? -15.567 -11.910 9.354 1.00 96.62 86 SER A N 1
ATOM 653 C CA . SER A 1 86 ? -16.471 -13.063 9.475 1.00 96.62 86 SER A CA 1
ATOM 654 C C . SER A 1 86 ? -17.603 -12.827 10.479 1.00 96.62 86 SER A C 1
ATOM 656 O O . SER A 1 86 ? -18.718 -13.293 10.271 1.00 96.62 86 SER A O 1
ATOM 658 N N . ALA A 1 87 ? -17.314 -12.117 11.570 1.00 96.38 87 ALA A N 1
ATOM 659 C CA . ALA A 1 87 ? -18.259 -11.823 12.643 1.00 96.38 87 ALA A CA 1
ATOM 660 C C . ALA A 1 87 ? -18.976 -10.472 12.468 1.00 96.38 87 ALA A C 1
ATOM 662 O O . ALA A 1 87 ? -19.871 -10.161 13.250 1.00 96.38 87 ALA A O 1
ATOM 663 N N . GLY A 1 88 ? -18.582 -9.657 11.482 1.00 95.25 88 GLY A N 1
ATOM 664 C CA . GLY A 1 88 ? -19.111 -8.303 11.295 1.00 95.25 88 GLY A CA 1
ATOM 665 C C . GLY A 1 88 ? -18.758 -7.349 12.442 1.00 95.25 88 GLY A C 1
ATOM 666 O O . GLY A 1 88 ? -19.550 -6.469 12.775 1.00 95.25 88 GLY A O 1
ATOM 667 N N . THR A 1 89 ? -17.601 -7.536 13.080 1.00 95.62 89 THR A N 1
ATOM 668 C CA . THR A 1 89 ? -17.155 -6.736 14.229 1.00 95.62 89 THR A CA 1
ATOM 669 C C . THR A 1 89 ? -16.075 -5.729 13.838 1.00 95.62 89 THR A C 1
ATOM 671 O O . THR A 1 89 ? -15.411 -5.846 12.809 1.00 95.62 89 THR A O 1
ATOM 674 N N . MET A 1 90 ? -15.901 -4.695 14.662 1.00 92.31 90 MET A N 1
ATOM 675 C CA . MET A 1 90 ? -14.842 -3.705 14.471 1.00 92.31 90 MET A CA 1
ATOM 676 C C . MET A 1 90 ? -13.503 -4.228 14.999 1.00 92.31 90 MET A C 1
ATOM 678 O O . MET A 1 90 ? -13.453 -4.971 15.978 1.00 92.31 90 MET A O 1
ATOM 682 N N . PHE A 1 91 ? -12.406 -3.775 14.396 1.00 92.69 91 PHE A N 1
ATOM 683 C CA . PHE A 1 91 ? -11.054 -3.986 14.906 1.00 92.69 91 PHE A CA 1
ATOM 684 C C . PHE A 1 91 ? -10.212 -2.722 14.725 1.00 92.69 91 PHE A C 1
ATOM 686 O O . PHE A 1 91 ? -10.493 -1.893 13.859 1.00 92.69 91 PHE A O 1
ATOM 693 N N . SER A 1 92 ? -9.172 -2.583 15.543 1.00 89.38 92 SER A N 1
ATOM 694 C CA . SER A 1 92 ? -8.299 -1.407 15.548 1.00 89.38 92 SER A CA 1
ATOM 695 C C . SER A 1 92 ? -6.941 -1.727 14.937 1.00 89.38 92 SER A C 1
ATOM 697 O O . SER A 1 92 ? -6.374 -2.794 15.176 1.00 89.38 92 SER A O 1
ATOM 699 N N . VAL A 1 93 ? -6.389 -0.770 14.191 1.00 87.56 93 VAL A N 1
ATOM 700 C CA . VAL A 1 93 ? -5.035 -0.844 13.633 1.00 87.56 93 VAL A CA 1
ATOM 701 C C . VAL A 1 93 ? -4.258 0.402 14.037 1.00 87.56 93 VAL A C 1
ATOM 703 O O . VAL A 1 93 ? -4.778 1.515 13.998 1.00 87.56 93 VAL A O 1
ATOM 706 N N . TYR A 1 94 ? -2.995 0.217 14.413 1.00 83.81 94 TYR A N 1
ATOM 707 C CA . TYR A 1 94 ? -2.087 1.319 14.705 1.00 83.81 94 TYR A CA 1
ATOM 708 C C . TYR A 1 94 ? -1.333 1.722 13.437 1.00 83.81 94 TYR A C 1
ATOM 710 O O . TYR A 1 94 ? -0.601 0.917 12.861 1.00 83.81 94 TYR A O 1
ATOM 718 N N . TYR A 1 95 ? -1.504 2.973 13.012 1.00 80.12 95 TYR A N 1
ATOM 719 C CA . TYR A 1 95 ? -0.750 3.567 11.910 1.00 80.12 95 TYR A CA 1
ATOM 720 C C . TYR A 1 95 ? 0.369 4.455 12.463 1.00 80.12 95 TYR A C 1
ATOM 722 O O . TYR A 1 95 ? 0.113 5.350 13.266 1.00 80.12 95 TYR A O 1
ATOM 730 N N . LEU A 1 96 ? 1.609 4.191 12.044 1.00 81.06 96 LEU A N 1
ATOM 731 C CA . LEU A 1 96 ? 2.805 4.931 12.458 1.00 81.06 96 LEU A CA 1
ATOM 732 C C . LEU A 1 96 ? 3.481 5.542 11.219 1.00 81.06 96 LEU A C 1
ATOM 734 O O . LEU A 1 96 ? 4.398 4.917 10.682 1.00 81.06 96 LEU A O 1
ATOM 738 N N . PRO A 1 97 ? 3.076 6.752 10.779 1.00 71.19 97 PRO A N 1
ATOM 739 C CA . PRO A 1 97 ? 3.518 7.352 9.514 1.00 71.19 97 PRO A CA 1
ATOM 740 C C . PRO A 1 97 ? 5.042 7.402 9.341 1.00 71.19 97 PRO A C 1
ATOM 742 O O . PRO A 1 97 ? 5.561 7.191 8.253 1.00 71.19 97 PRO A O 1
ATOM 745 N N . THR A 1 98 ? 5.776 7.623 10.434 1.00 66.62 98 THR A N 1
ATOM 746 C CA . THR A 1 98 ? 7.244 7.715 10.440 1.00 66.62 98 THR A CA 1
ATOM 747 C C . THR A 1 98 ? 7.949 6.365 10.281 1.00 66.62 98 THR A C 1
ATOM 749 O O . THR A 1 98 ? 9.110 6.313 9.876 1.00 66.62 98 THR A O 1
ATOM 752 N N . MET A 1 99 ? 7.274 5.259 10.603 1.00 64.94 99 MET A N 1
ATOM 753 C CA . MET A 1 99 ? 7.803 3.897 10.471 1.00 64.94 99 MET A CA 1
ATOM 754 C C . MET A 1 99 ? 7.256 3.164 9.243 1.00 64.94 99 MET A C 1
ATOM 756 O O . MET A 1 99 ? 7.875 2.197 8.792 1.00 64.94 99 MET A O 1
ATOM 760 N N . SER A 1 100 ? 6.124 3.606 8.689 1.00 62.72 100 SER A N 1
ATOM 761 C CA . SER A 1 100 ? 5.481 3.001 7.525 1.00 62.72 100 SER A CA 1
ATOM 762 C C . SER A 1 100 ? 5.750 3.815 6.251 1.00 62.72 100 SER A C 1
ATOM 764 O O . SER A 1 100 ? 5.055 4.794 6.000 1.00 62.72 100 SER A O 1
ATOM 766 N N . PRO A 1 101 ? 6.683 3.389 5.379 1.00 65.81 101 PRO A N 1
ATOM 767 C CA . PRO A 1 101 ? 6.974 4.095 4.128 1.00 65.81 101 PRO A CA 1
ATOM 768 C C . PRO A 1 101 ? 5.888 3.913 3.051 1.00 65.81 101 PRO A C 1
ATOM 770 O O . PRO A 1 101 ? 6.029 4.414 1.940 1.00 65.81 101 PRO A O 1
ATOM 773 N N . SER A 1 102 ? 4.850 3.112 3.308 1.00 72.19 102 SER A N 1
ATOM 774 C CA . SER A 1 102 ? 3.764 2.861 2.357 1.00 72.19 102 SER A CA 1
ATOM 775 C C . SER A 1 102 ? 2.431 2.843 3.087 1.00 72.19 102 SER A C 1
ATOM 777 O O . SER A 1 102 ? 2.247 2.059 4.019 1.00 72.19 102 SER A O 1
ATOM 779 N N . GLU A 1 103 ? 1.511 3.681 2.628 1.00 82.38 103 GLU A N 1
ATOM 780 C CA . GLU A 1 103 ? 0.149 3.767 3.143 1.00 82.38 103 GLU A CA 1
ATOM 781 C C . GLU A 1 103 ? -0.619 2.481 2.839 1.00 82.38 103 GLU A C 1
ATOM 783 O O . GLU A 1 103 ? -0.686 2.051 1.684 1.00 82.38 103 GLU A O 1
ATOM 788 N N . PHE A 1 104 ? -1.176 1.866 3.885 1.00 86.62 104 PHE A N 1
ATOM 789 C CA . PHE A 1 104 ? -1.992 0.647 3.806 1.00 86.62 104 PHE A CA 1
ATOM 790 C C . PHE A 1 104 ? -3.475 0.871 4.120 1.00 86.62 104 PHE A C 1
ATOM 792 O O . PHE A 1 104 ? -4.278 -0.031 3.899 1.00 86.62 104 PHE A O 1
ATOM 799 N N . LEU A 1 105 ? -3.844 2.065 4.592 1.00 89.44 105 LEU A N 1
ATOM 800 C CA . LEU A 1 105 ? -5.229 2.509 4.732 1.00 89.44 105 LEU A CA 1
ATOM 801 C C . LEU A 1 105 ? -5.512 3.522 3.627 1.00 89.44 105 LEU A C 1
ATOM 803 O O . LEU A 1 105 ? -5.008 4.637 3.682 1.00 89.44 105 LEU A O 1
ATOM 807 N N . ILE A 1 106 ? -6.280 3.112 2.620 1.00 90.44 106 ILE A N 1
ATOM 808 C CA . ILE A 1 106 ? -6.638 3.948 1.474 1.00 90.44 106 ILE A CA 1
ATOM 809 C C . ILE A 1 106 ? -8.162 4.112 1.489 1.00 90.44 106 ILE A C 1
ATOM 811 O O . ILE A 1 106 ? -8.861 3.095 1.587 1.00 90.44 106 ILE A O 1
ATOM 815 N N . PRO A 1 107 ? -8.700 5.341 1.385 1.00 92.19 107 PRO A N 1
ATOM 816 C CA . PRO A 1 107 ? -10.128 5.558 1.186 1.00 92.19 107 PRO A CA 1
ATOM 817 C C . PRO A 1 107 ? -10.649 4.775 -0.025 1.00 92.19 107 PRO A C 1
ATOM 819 O O . PRO A 1 107 ? -9.987 4.689 -1.060 1.00 92.19 107 PRO A O 1
ATOM 822 N N . TYR A 1 108 ? -11.849 4.205 0.087 1.00 90.12 108 TYR A N 1
ATOM 823 C CA . TYR A 1 108 ? -12.395 3.308 -0.937 1.00 90.12 108 TYR A CA 1
ATOM 824 C C . TYR A 1 108 ? -12.475 3.961 -2.327 1.00 90.12 108 TYR A C 1
ATOM 826 O O . TYR A 1 108 ? -12.042 3.366 -3.316 1.00 90.12 108 TYR A O 1
ATOM 834 N N . ASP A 1 109 ? -12.990 5.189 -2.403 1.00 93.31 109 ASP A N 1
ATOM 835 C CA . ASP A 1 109 ? -13.184 5.894 -3.674 1.00 93.31 109 ASP A CA 1
ATOM 836 C C . ASP A 1 109 ? -11.853 6.222 -4.352 1.00 93.31 109 ASP A C 1
ATOM 838 O O . ASP A 1 109 ? -11.684 6.018 -5.558 1.00 93.31 109 ASP A O 1
ATOM 842 N N . GLU A 1 110 ? -10.874 6.651 -3.555 1.00 91.38 110 GLU A N 1
ATOM 843 C CA . GLU A 1 110 ? -9.514 6.908 -4.011 1.00 91.38 110 GLU A CA 1
ATOM 844 C C . GLU A 1 110 ? -8.881 5.624 -4.560 1.00 91.38 110 GLU A C 1
ATOM 846 O O . GLU A 1 110 ? -8.434 5.596 -5.711 1.00 91.38 110 GLU A O 1
ATOM 851 N N . TYR A 1 111 ? -8.949 4.527 -3.798 1.00 92.38 111 TYR A N 1
ATOM 852 C CA . TYR A 1 111 ? -8.460 3.219 -4.229 1.00 92.38 111 TYR A CA 1
ATOM 853 C C . TYR A 1 111 ? -9.088 2.785 -5.559 1.00 92.38 111 TYR A C 1
ATOM 855 O O . TYR A 1 111 ? -8.377 2.397 -6.490 1.00 92.38 111 TYR A O 1
ATOM 863 N N . MET A 1 112 ? -10.416 2.869 -5.675 1.00 94.00 112 MET A N 1
ATOM 864 C CA . MET A 1 112 ? -11.131 2.440 -6.877 1.00 94.00 112 MET A CA 1
ATOM 865 C C . MET A 1 112 ? -10.793 3.306 -8.087 1.00 94.00 112 MET A C 1
ATOM 867 O O . MET A 1 112 ? -10.643 2.772 -9.188 1.00 94.00 112 MET A O 1
ATOM 871 N N . SER A 1 113 ? -10.634 4.618 -7.902 1.00 91.62 113 SER A N 1
ATOM 872 C CA . SER A 1 113 ? -10.227 5.522 -8.980 1.00 91.62 113 SER A CA 1
ATOM 873 C C . SER A 1 113 ? -8.824 5.187 -9.500 1.00 91.62 113 SER A C 1
ATOM 875 O O . SER A 1 113 ? -8.613 5.098 -10.710 1.00 91.62 113 SER A O 1
ATOM 877 N N . LEU A 1 114 ? -7.888 4.895 -8.592 1.00 91.00 114 LEU A N 1
ATOM 878 C CA . LEU A 1 114 ? -6.491 4.640 -8.924 1.00 91.00 114 LEU A CA 1
ATOM 879 C C . LEU A 1 114 ? -6.317 3.261 -9.551 1.00 91.00 114 LEU A C 1
ATOM 881 O O . LEU A 1 114 ? -5.648 3.137 -10.568 1.00 91.00 114 LEU A O 1
ATOM 885 N N . VAL A 1 115 ? -6.979 2.229 -9.028 1.00 89.62 115 VAL A N 1
ATOM 886 C CA . VAL A 1 115 ? -6.892 0.865 -9.577 1.00 89.62 115 VAL A CA 1
ATOM 887 C C . VAL A 1 115 ? -7.565 0.733 -10.948 1.00 89.62 115 VAL A C 1
ATOM 889 O O . VAL A 1 115 ? -7.173 -0.132 -11.733 1.00 89.62 115 VAL A O 1
ATOM 892 N N . ARG A 1 116 ? -8.544 1.589 -11.271 1.00 89.62 116 ARG A N 1
ATOM 893 C CA . ARG A 1 116 ? -9.174 1.637 -12.604 1.00 89.62 116 ARG A CA 1
ATOM 894 C C . ARG A 1 116 ? -8.283 2.264 -13.678 1.00 89.62 116 ARG A C 1
ATOM 896 O O . ARG A 1 116 ? -8.565 2.080 -14.864 1.00 89.62 116 ARG A O 1
ATOM 903 N N . ASN A 1 117 ? -7.223 2.979 -13.300 1.00 88.00 117 ASN A N 1
ATOM 904 C CA . ASN A 1 117 ? -6.292 3.545 -14.268 1.00 88.00 117 ASN A CA 1
ATOM 905 C C . ASN A 1 117 ? -5.578 2.445 -15.066 1.00 88.00 117 ASN A C 1
ATOM 907 O O . ASN A 1 117 ? -5.255 1.367 -14.561 1.00 88.00 117 ASN A O 1
ATOM 911 N N . LYS A 1 118 ? -5.303 2.730 -16.342 1.00 86.94 118 LYS A N 1
ATOM 912 C CA . LYS A 1 118 ? -4.584 1.809 -17.227 1.00 86.94 118 LYS A CA 1
ATOM 913 C C . LYS A 1 118 ? -3.079 1.920 -16.986 1.00 86.94 118 LYS A C 1
ATOM 915 O O . LYS A 1 118 ? -2.421 2.777 -17.568 1.00 86.94 118 LYS A O 1
ATOM 920 N N . TYR A 1 119 ? -2.540 1.035 -16.153 1.00 91.31 119 TYR A N 1
ATOM 921 C CA . TYR A 1 119 ? -1.095 0.851 -16.007 1.00 91.31 119 TYR A CA 1
ATOM 922 C C . TYR A 1 119 ? -0.580 -0.147 -17.046 1.00 91.31 119 TYR A C 1
ATOM 924 O O . TYR A 1 119 ? -1.187 -1.195 -17.259 1.00 91.31 119 TYR A O 1
ATOM 932 N N . PHE A 1 120 ? 0.548 0.166 -17.679 1.00 92.62 120 PHE A N 1
ATOM 933 C CA . PHE A 1 120 ? 1.225 -0.717 -18.628 1.00 92.62 120 PHE A CA 1
ATOM 934 C C . PHE A 1 120 ? 2.745 -0.599 -18.482 1.00 92.62 120 PHE A C 1
ATOM 936 O O . PHE A 1 120 ? 3.260 0.361 -17.906 1.00 92.62 120 PHE A O 1
ATOM 943 N N . ILE A 1 121 ? 3.467 -1.600 -18.983 1.00 94.44 121 ILE A N 1
ATOM 944 C CA . ILE A 1 121 ? 4.934 -1.625 -18.969 1.00 94.44 121 ILE A CA 1
ATOM 945 C C . ILE A 1 121 ? 5.468 -0.491 -19.854 1.00 94.44 121 ILE A C 1
ATOM 947 O O . ILE A 1 121 ? 5.029 -0.331 -20.989 1.00 94.44 121 ILE A O 1
ATOM 951 N N . GLY A 1 122 ? 6.412 0.290 -19.336 1.00 91.69 122 GLY A N 1
ATOM 952 C CA . GLY A 1 122 ? 6.959 1.489 -19.975 1.00 91.69 122 GLY A CA 1
ATOM 953 C C . GLY A 1 122 ? 6.259 2.790 -19.571 1.00 91.69 122 GLY A C 1
ATOM 954 O O . GLY A 1 122 ? 6.719 3.867 -19.947 1.00 91.69 122 GLY A O 1
ATOM 955 N N . LEU A 1 123 ? 5.178 2.727 -18.783 1.00 92.50 123 LEU A N 1
ATOM 956 C CA . LEU A 1 123 ? 4.492 3.925 -18.305 1.00 92.50 123 LEU A CA 1
ATOM 957 C C . LEU A 1 123 ? 5.383 4.706 -17.328 1.00 92.50 123 LEU A C 1
ATOM 959 O O . LEU A 1 123 ? 5.890 4.151 -16.347 1.00 92.50 123 LEU A O 1
ATOM 963 N N . ARG A 1 124 ? 5.537 6.008 -17.590 1.00 93.12 124 ARG A N 1
ATOM 964 C CA . ARG A 1 124 ? 6.266 6.942 -16.723 1.00 93.12 124 ARG A CA 1
ATOM 965 C C . ARG A 1 124 ? 5.351 7.484 -15.630 1.00 93.12 124 ARG A C 1
ATOM 967 O O . ARG A 1 124 ? 4.224 7.904 -15.897 1.00 93.12 124 ARG A O 1
ATOM 974 N N . PHE A 1 125 ? 5.861 7.525 -14.409 1.00 91.75 125 PHE A N 1
ATOM 975 C CA . PHE A 1 125 ? 5.161 8.052 -13.243 1.00 91.75 125 PHE A CA 1
ATOM 976 C C . PHE A 1 125 ? 6.085 8.954 -12.426 1.00 91.75 125 PHE A C 1
ATOM 978 O O . PHE A 1 125 ? 7.305 8.940 -12.586 1.00 91.75 125 PHE A O 1
ATOM 985 N N . ILE A 1 126 ? 5.490 9.740 -11.541 1.00 90.62 126 ILE A N 1
ATOM 986 C CA . ILE A 1 126 ? 6.177 10.616 -10.602 1.00 90.62 126 ILE A CA 1
ATOM 987 C C . ILE A 1 126 ? 5.823 10.146 -9.197 1.00 90.62 126 ILE A C 1
ATOM 989 O O . ILE A 1 126 ? 4.661 9.890 -8.895 1.00 90.62 126 ILE A O 1
ATOM 993 N N . MET A 1 127 ? 6.814 10.044 -8.320 1.00 88.19 127 MET A N 1
ATOM 994 C CA . MET A 1 127 ? 6.594 9.790 -6.900 1.00 88.19 127 MET A CA 1
ATOM 995 C C . MET A 1 127 ? 7.199 10.926 -6.083 1.00 88.19 127 MET A C 1
ATOM 997 O O . MET A 1 127 ? 8.295 11.410 -6.376 1.00 88.19 127 MET A O 1
ATOM 1001 N N . LYS A 1 128 ? 6.456 11.372 -5.070 1.00 84.00 128 LYS A N 1
ATOM 1002 C CA . LYS A 1 128 ? 6.885 12.423 -4.147 1.00 84.00 128 LYS A CA 1
ATOM 1003 C C . LYS A 1 128 ? 7.589 11.781 -2.958 1.00 84.00 128 LYS A C 1
ATOM 1005 O O . LYS A 1 128 ? 6.993 10.962 -2.265 1.00 84.00 128 LYS A O 1
ATOM 1010 N N . PHE A 1 129 ? 8.826 12.184 -2.713 1.00 78.69 129 PHE A N 1
ATOM 1011 C CA . PHE A 1 129 ? 9.593 11.806 -1.532 1.00 78.69 129 PHE A CA 1
ATOM 1012 C C . PHE A 1 129 ? 9.709 13.004 -0.589 1.00 78.69 129 PHE A C 1
ATOM 1014 O O . PHE A 1 129 ? 9.852 14.147 -1.032 1.00 78.69 129 PHE A O 1
ATOM 1021 N N . GLU A 1 130 ? 9.615 12.753 0.716 1.00 71.25 130 GLU A N 1
ATOM 1022 C CA . GLU A 1 130 ? 9.925 13.763 1.728 1.00 71.25 130 GLU A CA 1
ATOM 1023 C C . GLU A 1 130 ? 11.449 13.929 1.778 1.00 71.25 130 GLU A C 1
ATOM 1025 O O . GLU A 1 130 ? 12.169 12.974 2.065 1.00 71.25 130 GLU A O 1
ATOM 1030 N N . GLY A 1 131 ? 11.936 15.113 1.402 1.00 60.78 131 GLY A N 1
ATOM 1031 C CA . GLY A 1 131 ? 13.350 15.465 1.504 1.00 60.78 131 GLY A CA 1
ATOM 1032 C C . GLY A 1 131 ? 13.680 15.996 2.898 1.00 60.78 131 GLY A C 1
ATOM 1033 O O . GLY A 1 131 ? 12.819 16.562 3.567 1.00 60.78 131 GLY A O 1
ATOM 1034 N N . GLU A 1 132 ? 14.933 15.829 3.319 1.00 54.00 132 GLU A N 1
ATOM 1035 C CA . GLU A 1 132 ? 15.436 16.268 4.630 1.00 54.00 132 GLU A CA 1
ATOM 1036 C C . GLU A 1 132 ? 15.419 17.802 4.792 1.00 54.00 132 GLU A C 1
ATOM 1038 O O . GLU A 1 132 ? 15.198 18.298 5.894 1.00 54.00 132 GLU A O 1
ATOM 1043 N N . GLU A 1 133 ? 15.557 18.556 3.692 1.00 49.09 133 GLU A N 1
ATOM 1044 C CA . GLU A 1 133 ? 15.876 19.993 3.743 1.00 49.09 133 GLU A CA 1
ATOM 1045 C C . GLU A 1 133 ? 15.074 20.874 2.754 1.00 49.09 133 GLU A C 1
ATOM 1047 O O . GLU A 1 133 ? 15.485 21.980 2.413 1.00 49.09 133 GLU A O 1
ATOM 1052 N N . GLY A 1 134 ? 13.910 20.428 2.259 1.00 52.72 134 GLY A N 1
ATOM 1053 C CA . GLY A 1 134 ? 13.165 21.227 1.276 1.00 52.72 134 GLY A CA 1
ATOM 1054 C C . GLY A 1 134 ? 11.846 20.638 0.759 1.00 52.72 134 GLY A C 1
ATOM 1055 O O . GLY A 1 134 ? 11.363 19.631 1.282 1.00 52.72 134 GLY A O 1
ATOM 1056 N N . PRO A 1 135 ? 11.227 21.269 -0.266 1.00 57.28 135 PRO A N 1
ATOM 1057 C CA . PRO A 1 135 ? 9.950 20.828 -0.829 1.00 57.28 135 PRO A CA 1
ATOM 1058 C C . PRO A 1 135 ? 10.022 19.380 -1.335 1.00 57.28 135 PRO A C 1
ATOM 1060 O O . PRO A 1 135 ? 11.065 18.934 -1.809 1.00 57.28 135 PRO A O 1
ATOM 1063 N N . LYS A 1 136 ? 8.891 18.656 -1.261 1.00 66.88 136 LYS A N 1
ATOM 1064 C CA . LYS A 1 136 ? 8.763 17.243 -1.674 1.00 66.88 136 LYS A CA 1
ATOM 1065 C C . LYS A 1 136 ? 9.467 16.995 -3.013 1.00 66.88 136 LYS A C 1
ATOM 1067 O O . LYS A 1 136 ? 9.027 17.505 -4.048 1.00 66.88 136 LYS A O 1
ATOM 1072 N N . GLN A 1 137 ? 10.523 16.184 -2.997 1.00 76.94 137 GLN A N 1
ATOM 1073 C CA . GLN A 1 137 ? 11.285 15.858 -4.194 1.00 76.94 137 GLN A CA 1
ATOM 1074 C C . GLN A 1 137 ? 10.434 14.961 -5.094 1.00 76.94 137 GLN A C 1
ATOM 1076 O O . GLN A 1 137 ? 9.943 13.914 -4.671 1.00 76.94 137 GLN A O 1
ATOM 1081 N N . ARG A 1 138 ? 10.233 15.380 -6.344 1.00 84.69 138 ARG A N 1
ATOM 1082 C CA . ARG A 1 138 ? 9.504 14.609 -7.354 1.00 84.69 138 ARG A CA 1
ATOM 1083 C C . ARG A 1 138 ? 10.506 13.789 -8.150 1.00 84.69 138 ARG A C 1
ATOM 1085 O O . ARG A 1 138 ? 11.290 14.356 -8.905 1.00 84.69 138 ARG A O 1
ATOM 1092 N N . ILE A 1 139 ? 10.478 12.474 -7.982 1.00 86.06 139 ILE A N 1
ATOM 1093 C CA . ILE A 1 139 ? 11.360 11.558 -8.708 1.00 86.06 139 ILE A CA 1
ATOM 1094 C C . ILE A 1 139 ? 10.540 10.838 -9.771 1.00 86.06 139 ILE A C 1
ATOM 1096 O O . ILE A 1 139 ? 9.453 10.326 -9.490 1.00 86.06 139 ILE A O 1
ATOM 1100 N N . VAL A 1 140 ? 11.065 10.811 -10.993 1.00 90.50 140 VAL A N 1
ATOM 1101 C CA . VAL A 1 140 ? 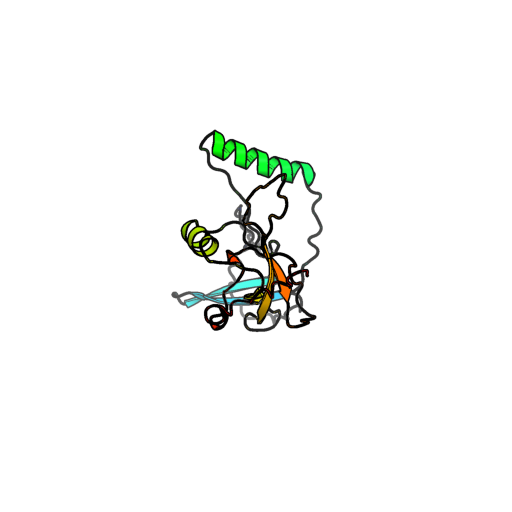10.439 10.121 -12.121 1.00 90.50 140 VAL A CA 1
ATOM 1102 C C . VAL A 1 140 ? 10.913 8.671 -12.167 1.00 90.50 140 VAL A C 1
ATOM 1104 O O . VAL A 1 140 ? 12.099 8.379 -11.990 1.00 90.50 140 VAL A O 1
ATOM 1107 N N . GLY A 1 141 ? 9.973 7.762 -12.398 1.00 91.81 141 GLY A N 1
ATOM 1108 C CA . GLY A 1 141 ? 10.244 6.348 -12.600 1.00 91.81 141 GLY A CA 1
ATOM 1109 C C . GLY A 1 141 ? 9.450 5.776 -13.768 1.00 91.81 141 GLY A C 1
ATOM 1110 O O . GLY A 1 141 ? 8.526 6.402 -14.293 1.00 91.81 141 GLY A O 1
ATOM 1111 N N . THR A 1 142 ? 9.818 4.561 -14.158 1.00 93.94 142 THR A N 1
ATOM 1112 C CA . THR A 1 142 ? 9.196 3.805 -15.245 1.00 93.94 142 THR A CA 1
ATOM 1113 C C . THR A 1 142 ? 8.753 2.436 -14.733 1.00 93.94 142 THR A C 1
ATOM 1115 O O . THR A 1 142 ? 9.489 1.766 -14.006 1.00 93.94 142 THR A O 1
ATOM 1118 N N . ILE A 1 143 ? 7.539 2.016 -15.093 1.00 95.19 143 ILE A N 1
ATOM 1119 C CA . ILE A 1 143 ? 7.019 0.684 -14.756 1.00 95.19 143 ILE A CA 1
ATOM 1120 C C . ILE A 1 143 ? 7.678 -0.355 -15.663 1.00 95.19 143 ILE A C 1
ATOM 1122 O O . ILE A 1 143 ? 7.583 -0.258 -16.883 1.00 95.19 143 ILE A O 1
ATOM 1126 N N . VAL A 1 144 ? 8.308 -1.370 -15.077 1.00 95.19 144 VAL A N 1
ATOM 1127 C CA . VAL A 1 144 ? 8.977 -2.453 -15.816 1.00 95.19 144 VAL A CA 1
ATOM 1128 C C . VAL A 1 144 ? 8.136 -3.722 -15.828 1.00 95.19 144 VAL A C 1
ATOM 1130 O O . VAL A 1 144 ? 8.056 -4.396 -16.850 1.00 95.19 144 VAL A O 1
ATOM 1133 N N . VAL A 1 145 ? 7.494 -4.049 -14.705 1.00 95.44 145 VAL A N 1
ATOM 1134 C CA . VAL A 1 145 ? 6.674 -5.261 -14.565 1.00 95.44 145 VAL A CA 1
ATOM 1135 C C . VAL A 1 145 ? 5.422 -4.941 -13.759 1.00 95.44 145 VAL A C 1
ATOM 1137 O O . VAL A 1 145 ? 5.454 -4.107 -12.851 1.00 95.44 145 VAL A O 1
ATOM 1140 N N . ILE A 1 146 ? 4.320 -5.605 -14.105 1.00 95.00 146 ILE A N 1
ATOM 1141 C CA . ILE A 1 146 ? 3.058 -5.563 -13.368 1.00 95.00 146 ILE A CA 1
ATOM 1142 C C . ILE A 1 146 ? 2.718 -6.993 -12.963 1.00 95.00 146 ILE A C 1
ATOM 1144 O O . ILE A 1 146 ? 2.389 -7.818 -13.814 1.00 95.00 146 ILE A O 1
ATOM 1148 N N . ASP A 1 147 ? 2.828 -7.282 -11.675 1.00 95.19 147 ASP A N 1
ATOM 1149 C CA . ASP A 1 147 ? 2.700 -8.622 -11.114 1.00 95.19 147 ASP A CA 1
ATOM 1150 C C . ASP A 1 147 ? 2.364 -8.555 -9.618 1.00 95.19 147 ASP A C 1
ATOM 1152 O O . ASP A 1 147 ? 2.652 -7.563 -8.951 1.00 95.19 147 ASP A O 1
ATOM 1156 N N . ASP A 1 148 ? 1.744 -9.598 -9.070 1.00 93.75 148 ASP A N 1
ATOM 1157 C CA . ASP A 1 148 ? 1.429 -9.645 -7.638 1.00 93.75 148 ASP A CA 1
ATOM 1158 C C . ASP A 1 148 ? 2.709 -9.841 -6.805 1.00 93.75 148 ASP A C 1
ATOM 1160 O O . ASP A 1 148 ? 3.704 -10.407 -7.266 1.00 93.75 148 ASP A O 1
ATOM 1164 N N . VAL A 1 149 ? 2.715 -9.377 -5.550 1.00 92.88 149 VAL A N 1
ATOM 1165 C CA . VAL A 1 149 ? 3.883 -9.567 -4.666 1.00 92.88 149 VAL A CA 1
ATOM 1166 C C . VAL A 1 149 ? 4.071 -11.018 -4.264 1.00 92.88 149 VAL A C 1
ATOM 1168 O O . VAL A 1 149 ? 5.185 -11.534 -4.282 1.00 92.88 149 VAL A O 1
ATOM 1171 N N . ASP A 1 150 ? 2.970 -11.650 -3.894 1.00 92.69 150 ASP A N 1
ATOM 1172 C CA . ASP A 1 150 ? 2.905 -13.052 -3.532 1.00 92.69 150 ASP A CA 1
ATOM 1173 C C . ASP A 1 150 ? 1.622 -13.602 -4.163 1.00 92.69 150 ASP A C 1
ATOM 1175 O O . ASP A 1 150 ? 0.558 -13.521 -3.546 1.00 92.69 150 ASP A O 1
ATOM 1179 N N . PRO A 1 151 ? 1.683 -14.093 -5.413 1.00 92.88 151 PRO A N 1
ATOM 1180 C CA . PRO A 1 151 ? 0.501 -14.581 -6.118 1.00 92.88 151 PRO A CA 1
ATOM 1181 C C . PRO A 1 151 ? -0.099 -15.835 -5.466 1.00 92.88 151 PRO A C 1
ATOM 1183 O O . PRO A 1 151 ? -1.255 -16.156 -5.726 1.00 92.88 151 PRO A O 1
ATOM 1186 N N . VAL A 1 152 ? 0.662 -16.539 -4.617 1.00 94.69 152 VAL A N 1
ATOM 1187 C CA . VAL A 1 152 ? 0.196 -17.743 -3.918 1.00 94.69 152 VAL A CA 1
ATOM 1188 C C . VAL A 1 152 ? -0.656 -17.360 -2.711 1.00 94.69 152 VAL A C 1
ATOM 1190 O O . VAL A 1 152 ? -1.731 -17.922 -2.516 1.00 94.69 152 VAL A O 1
ATOM 1193 N N . ARG A 1 153 ? -0.195 -16.402 -1.898 1.00 91.31 153 ARG A N 1
ATOM 1194 C CA . ARG A 1 153 ? -0.916 -15.975 -0.686 1.00 91.31 153 ARG A CA 1
ATOM 1195 C C . ARG A 1 153 ? -1.946 -14.882 -0.947 1.00 91.31 153 ARG A C 1
ATOM 1197 O O . ARG A 1 153 ? -2.971 -14.852 -0.275 1.00 91.31 153 ARG A O 1
ATOM 1204 N N . TRP A 1 154 ? -1.666 -13.984 -1.889 1.00 93.31 154 TRP A N 1
ATOM 1205 C CA . TRP A 1 154 ? -2.452 -12.778 -2.156 1.00 93.31 154 TRP A CA 1
ATOM 1206 C C . TRP A 1 154 ? -2.708 -12.600 -3.657 1.00 93.31 154 TRP A C 1
ATOM 1208 O O . TRP A 1 154 ? -2.244 -11.620 -4.253 1.00 93.31 154 TRP A O 1
ATOM 1218 N N . PRO A 1 155 ? -3.450 -13.530 -4.283 1.00 93.25 155 PRO A N 1
ATOM 1219 C CA . PRO A 1 155 ? -3.747 -13.443 -5.704 1.00 93.25 155 PRO A CA 1
ATOM 1220 C C . PRO A 1 155 ? -4.511 -12.152 -6.018 1.00 93.25 155 PRO A C 1
ATOM 1222 O O . PRO A 1 155 ? -5.463 -11.785 -5.327 1.00 93.25 155 PRO A O 1
ATOM 1225 N N . ARG A 1 156 ? -4.111 -11.482 -7.101 1.00 91.88 156 ARG A N 1
ATOM 1226 C CA . ARG A 1 156 ? -4.693 -10.238 -7.629 1.00 91.88 156 ARG A CA 1
ATOM 1227 C C . ARG A 1 156 ? -4.565 -9.029 -6.699 1.00 91.88 156 ARG A C 1
ATOM 1229 O O . ARG A 1 156 ? -5.283 -8.038 -6.881 1.00 91.88 156 ARG A O 1
ATOM 1236 N N . SER A 1 157 ? -3.671 -9.084 -5.714 1.00 93.81 157 SER A N 1
ATOM 1237 C CA . SER A 1 157 ? -3.433 -7.971 -4.801 1.00 93.81 157 SER A CA 1
ATOM 1238 C C . SER A 1 157 ? -2.783 -6.788 -5.515 1.00 93.81 157 SER A C 1
ATOM 1240 O O . SER A 1 157 ? -1.743 -6.905 -6.153 1.00 93.81 157 SER A O 1
ATOM 1242 N N . LYS A 1 158 ? -3.366 -5.598 -5.345 1.00 93.75 158 LYS A N 1
ATOM 1243 C CA . LYS A 1 158 ? -2.793 -4.338 -5.854 1.00 93.75 158 LYS A CA 1
ATOM 1244 C C . LYS A 1 158 ? -1.709 -3.754 -4.949 1.00 93.75 158 LYS A C 1
ATOM 1246 O O . LYS A 1 158 ? -1.137 -2.712 -5.264 1.00 93.75 158 LYS A O 1
ATOM 1251 N N . TRP A 1 159 ? -1.413 -4.418 -3.832 1.00 93.81 159 TRP A N 1
ATOM 1252 C CA . TRP A 1 159 ? -0.343 -4.016 -2.933 1.00 93.81 159 TRP A CA 1
ATOM 1253 C C . TRP A 1 159 ? 1.017 -4.222 -3.596 1.00 93.81 159 TRP A C 1
ATOM 1255 O O . TRP A 1 159 ? 1.412 -5.358 -3.849 1.00 93.81 159 TRP A O 1
ATOM 1265 N N . ARG A 1 160 ? 1.747 -3.127 -3.843 1.00 93.56 160 ARG A N 1
ATOM 1266 C CA . ARG A 1 160 ? 3.093 -3.135 -4.435 1.00 93.56 160 ARG A CA 1
ATOM 1267 C C . ARG A 1 160 ? 3.200 -3.969 -5.721 1.00 93.56 160 ARG A C 1
ATOM 1269 O O . ARG A 1 160 ? 4.220 -4.609 -5.962 1.00 93.56 160 ARG A O 1
ATOM 1276 N N . CYS A 1 161 ? 2.151 -3.955 -6.542 1.00 94.06 161 CYS A N 1
ATOM 1277 C CA . CYS A 1 161 ? 2.075 -4.770 -7.754 1.00 94.06 161 CYS A CA 1
ATOM 1278 C C . CYS A 1 161 ? 2.824 -4.177 -8.963 1.00 94.06 161 CYS A C 1
ATOM 1280 O O . CYS A 1 161 ? 2.801 -4.748 -10.050 1.00 94.06 161 CYS A O 1
ATOM 1282 N N . LEU A 1 162 ? 3.432 -2.995 -8.817 1.00 94.88 162 LEU A N 1
ATOM 1283 C CA . LEU A 1 162 ? 4.175 -2.322 -9.881 1.00 94.88 162 LEU A CA 1
ATOM 1284 C C . LEU A 1 162 ? 5.665 -2.386 -9.557 1.00 94.88 162 LEU A C 1
ATOM 1286 O O . LEU A 1 162 ? 6.117 -1.759 -8.598 1.00 94.88 162 LEU A O 1
ATOM 1290 N N . THR A 1 163 ? 6.430 -3.131 -10.347 1.00 95.50 163 THR A N 1
ATOM 1291 C CA . THR A 1 163 ? 7.895 -3.141 -10.275 1.00 95.50 163 THR A CA 1
ATOM 1292 C C . THR A 1 163 ? 8.443 -2.010 -11.131 1.00 95.50 163 THR A C 1
ATOM 1294 O O . THR A 1 163 ? 8.071 -1.878 -12.300 1.00 95.50 163 THR A O 1
ATOM 1297 N N . VAL A 1 164 ? 9.317 -1.188 -10.552 1.00 94.31 164 VAL A N 1
ATOM 1298 C CA . VAL A 1 164 ? 9.715 0.095 -11.141 1.00 94.31 164 VAL A CA 1
ATOM 1299 C C . VAL A 1 164 ? 11.226 0.269 -11.201 1.00 94.31 164 VAL A C 1
ATOM 1301 O O . VAL A 1 164 ? 11.966 -0.217 -10.343 1.00 94.31 164 VAL A O 1
ATOM 1304 N N . THR A 1 165 ? 11.672 1.011 -12.207 1.00 93.31 165 THR A N 1
ATOM 1305 C CA . THR A 1 165 ? 13.029 1.555 -12.316 1.00 93.31 165 THR A CA 1
ATOM 1306 C C . THR A 1 165 ? 12.981 3.068 -12.202 1.00 93.31 165 THR A C 1
ATOM 1308 O O . THR A 1 165 ? 11.993 3.695 -12.576 1.00 93.31 165 THR A O 1
ATOM 1311 N N . TRP A 1 166 ? 14.048 3.660 -11.682 1.00 90.81 166 TRP A N 1
ATOM 1312 C CA . TRP A 1 166 ? 14.132 5.093 -11.414 1.00 90.81 166 TRP A CA 1
ATOM 1313 C C . TRP A 1 166 ? 15.158 5.728 -12.347 1.00 90.81 166 TRP A C 1
ATOM 1315 O O . TRP A 1 166 ? 16.257 5.190 -12.464 1.00 90.81 166 TRP A O 1
ATOM 1325 N N . ASP A 1 167 ? 14.799 6.845 -12.982 1.00 83.81 167 ASP A N 1
ATOM 1326 C CA . ASP A 1 167 ? 15.632 7.479 -14.015 1.00 83.81 167 ASP A CA 1
ATOM 1327 C C . ASP A 1 167 ? 16.893 8.134 -13.413 1.00 83.81 167 ASP A C 1
ATOM 1329 O O . ASP A 1 167 ? 17.984 7.992 -13.955 1.00 83.81 167 ASP A O 1
ATOM 1333 N N . GLU A 1 168 ? 16.763 8.809 -12.265 1.00 74.44 168 GLU A N 1
ATOM 1334 C CA . GLU A 1 168 ? 17.855 9.569 -11.639 1.00 74.44 168 GLU A CA 1
ATOM 1335 C C . GLU A 1 168 ? 18.527 8.768 -10.504 1.00 74.44 168 GLU A C 1
ATOM 1337 O O . GLU A 1 168 ? 17.830 8.252 -9.617 1.00 74.44 168 GLU A O 1
ATOM 1342 N N . PRO A 1 169 ? 19.865 8.663 -10.438 1.00 62.50 169 PRO A N 1
ATOM 1343 C CA . PRO A 1 169 ? 20.560 8.113 -9.280 1.00 62.50 169 PRO A CA 1
ATOM 1344 C C . PRO A 1 169 ? 20.563 9.114 -8.107 1.00 62.50 169 PRO A C 1
ATOM 1346 O O . PRO A 1 169 ? 21.573 9.730 -7.791 1.00 62.50 169 PRO A O 1
ATOM 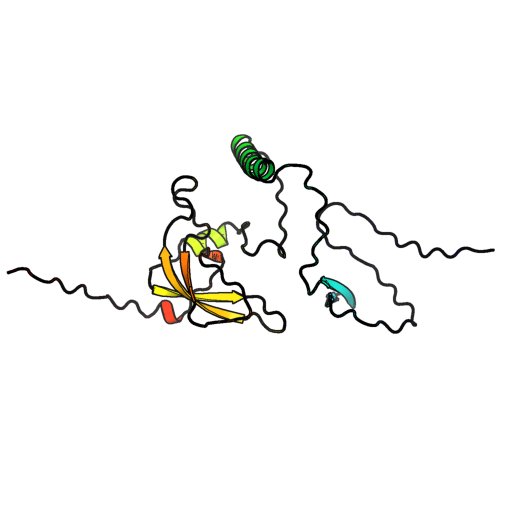1349 N N . CYS A 1 170 ? 19.441 9.260 -7.399 1.00 57.81 170 CYS A N 1
ATOM 1350 C CA . CYS A 1 170 ? 19.429 9.996 -6.130 1.00 57.81 170 CYS A CA 1
ATOM 1351 C C . CYS A 1 170 ? 20.131 9.174 -5.033 1.00 57.81 170 CYS A C 1
ATOM 1353 O O . CYS A 1 170 ? 19.716 8.045 -4.746 1.00 57.81 170 CYS A O 1
ATOM 1355 N N . LEU A 1 171 ? 21.184 9.742 -4.435 1.00 55.47 171 LEU A N 1
ATOM 1356 C CA . LEU A 1 171 ? 22.020 9.112 -3.398 1.00 55.47 171 LEU A CA 1
ATOM 1357 C C . LEU A 1 171 ? 21.441 9.233 -1.978 1.00 55.47 171 LEU A C 1
ATOM 1359 O O . LEU A 1 171 ? 21.874 8.520 -1.080 1.00 55.47 171 LEU A O 1
ATOM 1363 N N . THR A 1 172 ? 20.464 10.115 -1.770 1.00 60.31 172 THR A N 1
ATOM 1364 C CA . THR A 1 172 ? 19.981 10.503 -0.435 1.00 60.31 172 THR A CA 1
ATOM 1365 C C . THR A 1 172 ? 18.731 9.750 0.025 1.00 60.31 172 THR A C 1
ATOM 1367 O O . THR A 1 172 ? 18.475 9.674 1.222 1.00 60.31 172 THR A O 1
ATOM 1370 N N . VAL A 1 173 ? 17.954 9.152 -0.888 1.00 68.31 173 VAL A N 1
ATOM 1371 C CA . VAL A 1 173 ? 16.645 8.555 -0.564 1.00 68.31 173 VAL A CA 1
ATOM 1372 C C . VAL A 1 173 ? 16.594 7.071 -0.926 1.00 68.31 173 VAL A C 1
ATOM 1374 O O . VAL A 1 173 ? 16.845 6.677 -2.069 1.00 68.31 173 VAL A O 1
ATOM 1377 N N . VAL A 1 174 ? 16.206 6.235 0.045 1.00 73.50 174 VAL A N 1
ATOM 1378 C CA . VAL A 1 174 ? 15.961 4.801 -0.171 1.00 73.50 174 VAL A CA 1
ATOM 1379 C C . VAL A 1 174 ? 14.702 4.631 -1.014 1.00 73.50 174 VAL A C 1
ATOM 1381 O O . VAL A 1 174 ? 13.586 4.903 -0.571 1.00 73.50 174 VAL A O 1
ATOM 1384 N N . ARG A 1 175 ? 14.884 4.156 -2.246 1.00 81.38 175 ARG A N 1
ATOM 1385 C CA . ARG A 1 175 ? 13.804 4.005 -3.221 1.00 81.38 175 ARG A CA 1
ATOM 1386 C C . ARG A 1 175 ? 13.211 2.596 -3.196 1.00 81.38 175 ARG A C 1
ATOM 1388 O O . ARG A 1 175 ? 13.958 1.615 -3.267 1.00 81.38 175 ARG A O 1
ATOM 1395 N N . PRO A 1 176 ? 11.876 2.457 -3.139 1.00 87.44 176 PRO A N 1
ATOM 1396 C CA . PRO A 1 176 ? 11.246 1.152 -3.238 1.00 87.44 176 PRO A CA 1
ATOM 1397 C C . PRO A 1 176 ? 11.413 0.585 -4.656 1.00 87.44 176 PRO A C 1
ATOM 1399 O O . PRO A 1 176 ? 11.260 1.291 -5.651 1.00 87.44 176 PRO A O 1
ATOM 1402 N N . LYS A 1 177 ? 11.701 -0.719 -4.748 1.00 91.19 177 LYS A N 1
ATOM 1403 C CA . LYS A 1 177 ? 11.720 -1.458 -6.026 1.00 91.19 177 LYS A CA 1
ATOM 1404 C C . LYS A 1 177 ? 10.314 -1.749 -6.559 1.00 91.19 177 LYS A C 1
ATOM 1406 O O . LYS A 1 177 ? 10.136 -1.957 -7.754 1.00 91.19 177 LYS A O 1
ATOM 1411 N N . ARG A 1 178 ? 9.327 -1.808 -5.658 1.00 93.19 178 ARG A N 1
ATOM 1412 C CA . ARG A 1 178 ? 7.923 -2.080 -5.973 1.00 93.19 178 ARG A CA 1
ATOM 1413 C C . ARG A 1 178 ? 7.015 -1.092 -5.257 1.00 93.19 178 ARG A C 1
ATOM 1415 O O . ARG A 1 178 ? 7.217 -0.833 -4.070 1.00 93.19 178 ARG A O 1
ATOM 1422 N N . VAL A 1 179 ? 6.024 -0.570 -5.967 1.00 93.19 179 VAL A N 1
ATOM 1423 C CA . VAL A 1 179 ? 5.116 0.489 -5.503 1.00 93.19 179 VAL A CA 1
ATOM 1424 C C . VAL A 1 179 ? 3.662 0.129 -5.785 1.00 93.19 179 VAL A C 1
ATOM 1426 O O . VAL A 1 179 ? 3.369 -0.719 -6.632 1.00 93.19 179 VAL A O 1
ATOM 1429 N N . SER A 1 180 ? 2.749 0.737 -5.031 1.00 93.06 180 SER A N 1
ATOM 1430 C CA . SER A 1 180 ? 1.307 0.576 -5.226 1.00 93.06 180 SER A CA 1
ATOM 1431 C C . SER A 1 180 ? 0.758 1.687 -6.132 1.00 93.06 180 SER A C 1
ATOM 1433 O O . SER A 1 180 ? 1.319 2.784 -6.137 1.00 93.06 180 SER A O 1
ATOM 1435 N N . PRO A 1 181 ? -0.361 1.455 -6.845 1.00 92.81 181 PRO A N 1
ATOM 1436 C CA . PRO A 1 181 ? -1.003 2.459 -7.701 1.00 92.81 181 PRO A CA 1
ATOM 1437 C C . PRO A 1 181 ? -1.282 3.806 -7.023 1.00 92.81 181 PRO A C 1
ATOM 1439 O O . PRO A 1 181 ? -1.153 4.841 -7.664 1.00 92.81 181 PRO A O 1
ATOM 1442 N N . TRP A 1 182 ? -1.625 3.797 -5.732 1.00 91.38 182 TRP A N 1
ATOM 1443 C CA . TRP A 1 182 ? -1.944 5.007 -4.966 1.00 91.38 182 TRP A CA 1
ATOM 1444 C C . TRP A 1 182 ? -0.739 5.763 -4.419 1.00 91.38 182 TRP A C 1
ATOM 1446 O O . TRP A 1 182 ? -0.874 6.853 -3.885 1.00 91.38 182 TRP A O 1
ATOM 1456 N N . THR A 1 183 ? 0.460 5.208 -4.556 1.00 89.56 183 THR A N 1
ATOM 1457 C CA . THR A 1 183 ? 1.691 5.874 -4.116 1.00 89.56 183 THR A CA 1
ATOM 1458 C C . THR A 1 183 ? 2.314 6.724 -5.233 1.00 89.56 183 THR A C 1
ATOM 1460 O O . THR A 1 183 ? 3.271 7.459 -4.996 1.00 89.56 183 THR A O 1
ATOM 1463 N N . ILE A 1 184 ? 1.799 6.619 -6.462 1.00 90.19 184 ILE A N 1
ATOM 1464 C CA . ILE A 1 184 ? 2.381 7.236 -7.655 1.00 90.19 184 ILE A CA 1
ATOM 1465 C C . ILE A 1 184 ? 1.402 8.194 -8.333 1.00 90.19 184 ILE A C 1
ATOM 1467 O O . ILE A 1 184 ? 0.199 7.958 -8.385 1.00 90.19 184 ILE A O 1
ATOM 1471 N N . GLU A 1 185 ? 1.943 9.254 -8.920 1.00 89.00 185 GLU A N 1
ATOM 1472 C CA . GLU A 1 185 ? 1.224 10.194 -9.773 1.00 89.00 185 GLU A CA 1
ATOM 1473 C C . GLU A 1 185 ? 1.550 9.890 -11.237 1.00 89.00 185 GLU A C 1
ATOM 1475 O O . GLU A 1 185 ? 2.712 9.715 -11.612 1.00 89.00 185 GLU A O 1
ATOM 1480 N N . LEU A 1 186 ? 0.532 9.822 -12.091 1.00 85.88 186 LEU A N 1
ATOM 1481 C CA . LEU A 1 186 ? 0.750 9.652 -13.525 1.00 85.88 186 LEU A CA 1
ATOM 1482 C C . LEU A 1 186 ? 1.302 10.953 -14.115 1.00 85.88 186 LEU A C 1
ATOM 1484 O O . LEU A 1 186 ? 0.757 12.027 -13.874 1.00 85.88 186 LEU A O 1
ATOM 1488 N N . SER A 1 187 ? 2.381 10.862 -14.894 1.00 74.38 187 SER A N 1
ATOM 1489 C CA . SER A 1 187 ? 2.905 12.021 -15.621 1.00 74.38 187 SER A CA 1
ATOM 1490 C C . SER A 1 187 ? 1.995 12.324 -16.817 1.00 74.38 187 SER A C 1
ATOM 1492 O O . SER A 1 187 ? 1.682 11.417 -17.588 1.00 74.38 187 SER A O 1
ATOM 1494 N N . ASP A 1 188 ? 1.577 13.578 -17.011 1.00 60.78 188 ASP A N 1
ATOM 1495 C CA . ASP A 1 188 ? 0.662 13.948 -18.107 1.00 60.78 188 ASP A CA 1
ATOM 1496 C C . ASP A 1 188 ? 1.236 13.677 -19.509 1.00 60.78 188 ASP A C 1
ATOM 1498 O O . ASP A 1 188 ? 0.487 13.346 -20.427 1.00 60.78 188 ASP A O 1
ATOM 1502 N N . ASN A 1 189 ? 2.566 13.651 -19.655 1.00 53.22 189 ASN A N 1
ATOM 1503 C CA . ASN A 1 189 ? 3.246 13.261 -20.899 1.00 53.22 189 ASN A CA 1
ATOM 1504 C C . ASN A 1 189 ? 3.119 11.758 -21.228 1.00 53.22 189 ASN A C 1
ATOM 1506 O O . ASN A 1 189 ? 3.502 11.325 -22.313 1.00 53.22 189 ASN A O 1
ATOM 1510 N N . ALA A 1 190 ? 2.617 10.939 -20.299 1.00 50.22 190 ALA A N 1
ATOM 1511 C CA . ALA A 1 190 ? 2.467 9.498 -20.484 1.00 50.22 190 ALA A CA 1
ATOM 1512 C C . ALA A 1 190 ? 1.126 9.107 -21.134 1.00 50.22 190 ALA A C 1
ATOM 1514 O O . ALA A 1 190 ? 0.993 7.989 -21.631 1.00 50.22 190 ALA A O 1
ATOM 1515 N N . ARG A 1 191 ? 0.138 10.016 -21.171 1.00 46.69 191 ARG A N 1
ATOM 1516 C CA . ARG A 1 191 ? -1.165 9.767 -21.819 1.00 46.69 191 ARG A CA 1
ATOM 1517 C C . ARG A 1 191 ? -1.136 9.971 -23.338 1.00 46.69 191 ARG A C 1
ATOM 1519 O O . ARG A 1 191 ? -2.041 9.502 -24.018 1.00 46.69 191 ARG A O 1
ATOM 1526 N N . THR A 1 192 ? -0.111 10.641 -23.868 1.00 39.72 192 THR A N 1
ATOM 1527 C CA . THR A 1 192 ? -0.012 11.046 -25.282 1.00 39.72 192 THR A CA 1
ATOM 1528 C C . THR A 1 192 ? 0.885 10.156 -26.143 1.00 39.72 192 THR A C 1
ATOM 1530 O O . THR A 1 192 ? 0.778 10.211 -27.364 1.00 39.72 192 THR A O 1
ATOM 1533 N N . ASN A 1 193 ? 1.696 9.271 -25.554 1.00 40.25 193 ASN A N 1
ATOM 1534 C CA . ASN A 1 193 ? 2.575 8.369 -26.306 1.00 40.25 193 ASN A CA 1
ATOM 1535 C C . ASN A 1 193 ? 2.068 6.920 -26.296 1.00 40.25 193 ASN A C 1
ATOM 1537 O O . ASN A 1 193 ? 2.771 5.997 -25.888 1.00 40.25 193 ASN A O 1
ATOM 1541 N N . SER A 1 194 ? 0.853 6.694 -26.800 1.00 38.97 194 SER A N 1
ATOM 1542 C CA . SER A 1 194 ? 0.492 5.386 -27.353 1.00 38.97 194 SER A CA 1
ATOM 1543 C C . SER A 1 194 ? 1.105 5.258 -28.752 1.00 38.97 194 SER A C 1
ATOM 1545 O O . SER A 1 194 ? 0.414 5.417 -29.757 1.00 38.97 194 SER A O 1
ATOM 1547 N N . ILE A 1 195 ? 2.414 5.010 -28.835 1.00 39.78 195 ILE A N 1
ATOM 1548 C CA . ILE A 1 195 ? 3.015 4.548 -30.090 1.00 39.78 195 ILE A CA 1
ATOM 1549 C C . ILE A 1 195 ? 2.810 3.029 -30.136 1.00 39.78 195 ILE A C 1
ATOM 1551 O O . ILE A 1 195 ? 3.315 2.333 -29.252 1.00 39.78 195 ILE A O 1
ATOM 1555 N N . PRO A 1 196 ? 2.076 2.477 -31.120 1.00 35.41 196 PRO A N 1
ATOM 1556 C CA . PRO A 1 196 ? 2.010 1.036 -31.289 1.00 35.41 196 PRO A CA 1
ATOM 1557 C C . PRO A 1 196 ? 3.399 0.543 -31.702 1.00 35.41 196 PRO A C 1
ATOM 1559 O O . PRO A 1 196 ? 3.880 0.839 -32.797 1.00 35.41 196 PRO A O 1
ATOM 1562 N N . VAL A 1 197 ? 4.062 -0.207 -30.822 1.00 34.84 197 VAL A N 1
ATOM 1563 C CA . VAL A 1 197 ? 5.258 -0.965 -31.195 1.00 34.84 197 VAL A CA 1
ATOM 1564 C C . VAL A 1 197 ? 4.806 -2.043 -32.179 1.00 34.84 197 VAL A C 1
ATOM 1566 O O . VAL A 1 197 ? 4.213 -3.050 -31.799 1.00 34.84 197 VAL A O 1
ATOM 1569 N N . GLN A 1 198 ? 5.043 -1.791 -33.465 1.00 33.41 198 GLN A N 1
ATOM 1570 C CA . GLN A 1 198 ? 4.844 -2.753 -34.542 1.00 33.41 198 GLN A CA 1
ATOM 1571 C C . GLN A 1 198 ? 5.784 -3.944 -34.320 1.00 33.41 198 GLN A C 1
ATOM 1573 O O . GLN A 1 198 ? 6.997 -3.842 -34.518 1.00 33.41 198 GLN A O 1
ATOM 1578 N N . LEU A 1 199 ? 5.227 -5.086 -33.912 1.00 35.94 199 LEU A N 1
ATOM 1579 C CA . LEU A 1 199 ? 5.928 -6.364 -33.961 1.00 35.94 199 LEU A CA 1
ATOM 1580 C C . LEU A 1 199 ? 6.194 -6.705 -35.432 1.00 35.94 199 LEU A C 1
ATOM 1582 O O . LEU A 1 199 ? 5.280 -7.053 -36.177 1.00 35.94 199 LEU A O 1
ATOM 1586 N N . LYS A 1 200 ? 7.457 -6.619 -35.861 1.00 34.38 200 LYS A N 1
ATOM 1587 C CA . LYS A 1 200 ? 7.886 -7.175 -37.148 1.00 34.38 200 LYS A CA 1
ATOM 1588 C C . LYS A 1 200 ? 7.748 -8.697 -37.090 1.00 34.38 200 LYS A C 1
ATOM 1590 O O . LYS A 1 200 ? 8.582 -9.382 -36.504 1.00 34.38 200 LYS A O 1
ATOM 1595 N N . THR A 1 201 ? 6.698 -9.227 -37.710 1.00 32.50 201 THR A N 1
ATOM 1596 C CA . THR A 1 201 ? 6.573 -10.656 -38.004 1.00 32.50 201 THR A CA 1
ATOM 1597 C C . THR A 1 201 ? 7.672 -11.057 -38.985 1.00 32.50 201 THR A C 1
ATOM 1599 O O . THR A 1 201 ? 7.629 -10.703 -40.163 1.00 32.50 201 THR A O 1
ATOM 1602 N N . VAL A 1 202 ? 8.660 -11.813 -38.509 1.00 37.19 202 VAL A N 1
ATOM 1603 C CA . VAL A 1 202 ? 9.589 -12.541 -39.377 1.00 37.19 202 VAL A CA 1
ATOM 1604 C C . VAL A 1 202 ? 8.821 -13.721 -39.968 1.00 37.19 202 VAL A C 1
ATOM 1606 O O . VAL A 1 202 ? 8.490 -14.673 -39.261 1.00 37.19 202 VAL A O 1
ATOM 1609 N N . ARG A 1 203 ? 8.501 -13.648 -41.263 1.00 37.53 203 ARG A N 1
ATOM 1610 C CA . ARG A 1 203 ? 8.043 -14.812 -42.030 1.00 37.53 203 ARG A CA 1
ATOM 1611 C C . ARG A 1 203 ? 9.232 -15.762 -42.187 1.00 37.53 203 ARG A C 1
ATOM 1613 O O . ARG A 1 203 ? 10.251 -15.362 -42.744 1.00 37.53 203 ARG A O 1
ATOM 1620 N N . ARG A 1 204 ? 9.114 -16.994 -41.684 1.00 41.12 204 ARG A N 1
ATOM 1621 C CA . ARG A 1 204 ? 9.990 -18.093 -42.113 1.00 41.12 204 ARG A CA 1
ATOM 1622 C C . ARG A 1 204 ? 9.599 -18.475 -43.539 1.00 41.12 204 ARG A C 1
ATOM 1624 O O . ARG A 1 204 ? 8.412 -18.660 -43.802 1.00 41.12 204 ARG A O 1
ATOM 1631 N N . VAL A 1 205 ? 10.604 -18.512 -44.410 1.00 47.00 205 VAL A N 1
ATOM 1632 C CA . VAL A 1 205 ? 10.579 -19.172 -45.723 1.00 47.00 205 VAL A CA 1
ATOM 1633 C C . VAL A 1 205 ? 10.710 -20.672 -45.505 1.00 47.00 205 VAL A C 1
ATOM 1635 O O . VAL A 1 205 ? 11.462 -21.042 -44.572 1.00 47.00 205 VAL A O 1
#

InterPro domains:
  IPR010525 Auxin response factor domain [PF06507] (104-187)
  IPR044835 Auxin response factor [PTHR31384] (41-193)

Secondary structure (DSSP, 8-state):
-------------SSSS---------S---PPPPTTEEEEEEE-TTS-EEEEEEESS------PPPSS-HHHHHHHHHHHHHHHHHHT--------TTT-SS-----HHHHHHHHTS---TT-EEEEEE--SSSS-EEEEEEEEEE--S-TTTSTT--TT-EEEEESS--SSS---SEE-GGG-EEPGGGSS-------------

Organism: Papaver somniferum (NCBI:txid3469)

Radius of gyration: 24.51 Å; chains: 1; bounding box: 41×54×100 Å

pLDDT: mean 70.76, std 23.64, range [25.2, 96.62]

Sequence (205 aa):
MAEHVSTAAVARSGGYGFAWVRVTLSPCVPWSPEPAFVYHWLEGENGELRVGVRCAMKTQQNPSSPVISFRSMQLGVLATAYHAISAGTMFSVYYLPTMSPSEFLIPYDEYMSLVRNKYFIGLRFIMKFEGEEGPKQRIVGTIVVIDDVDPVRWPRSKWRCLTVTWDEPCLTVVRPKRVSPWTIELSDNARTNSIPVQLKTVRRV